Protein AF-A0A553NC27-F1 (afdb_monomer_lite)

InterPro domains:
  IPR001509 NAD-dependent epimerase/dehydratase [PF01370] (3-166)
  IPR006840 Glutathione-specific gamma-glutamylcyclotransferase [PF04752] (205-342)
  IPR036291 NAD(P)-binding domain superfamily [SSF51735] (9-222)

pLDDT: mean 86.62, std 12.12, range [38.62, 98.75]

Organism: Tigriopus californicus (NCBI:txid6832)

Secondary structure (DSSP, 8-state):
----HHHHHH-HHHHHHHHHHHHHHHHHHHHHTT-SEEEEE--GGGS-SS--SS--GGGTTSSPPPTTSHHHHHHHHHHHHHHHHHHHHH--EEEEEEE-EEE-TT----TTTS-HHHHHHHHHHHHHHTT--EEEES-S--EE-EEEHHHHHHHHHHHHHH---SS-EEE---GGG-EEHHHHHHHHHHHTT--S-EEEEGGGSS--SS-SSSPPP-------S-TT------PPP--HHHIIIIIHHHHHHHGGGTEEEEEEEE--SSTTSPPEEEEEEEE-TTSTT------HHHHHHHHHH-EETTEEHHHHHHHHHHHHHHH-TT-HHHHHHHHHHHHHHHHHHHHHHHHHHH--

Sequence (360 aa):
MVGGLFHNMRANLDFFRNNMMMNDNVLKMSHEFEVKKVVSCLSTCIFPDKTTYPIDETMVHLGPPHDSNFGYSYAKRMIDVMNRGYAQQHGCQFTSVVPCNVFGPHDNFNMENGHVIPGLIHKAYLAKRDEKSFEIWGTGKPLRQFIYSLDLARLFVWVLREYTEVEPIILSVDEADEVPIGDVAQAILKAFDFQGDVIYLTDKADDHRGTPQSPGRVVNLLEVDQPEKKVWGVAYEIDETLWEESVKKQLDHREKGGYTQKNELFYPRDKTEESKNVTLYIGDRTHRQYAGPDTLENMSQTIFTSIGPSGPNKEYLYNLAKVMRDIDPSDKHLFELEEAVLAIEKTQTSLDRRLISQEQ

Radius of gyration: 26.09 Å; chains: 1; bounding box: 72×59×68 Å

Structure (mmCIF, N/CA/C/O backbone):
data_AF-A0A553NC27-F1
#
_entry.id   AF-A0A553NC27-F1
#
loop_
_atom_site.group_PDB
_atom_site.id
_atom_site.type_symbol
_atom_site.label_atom_id
_atom_site.label_alt_id
_atom_site.label_comp_id
_atom_site.label_asym_id
_atom_site.label_entity_id
_atom_site.label_seq_id
_atom_site.pdbx_PDB_ins_code
_atom_site.Cartn_x
_atom_site.Cartn_y
_atom_site.Cartn_z
_atom_site.occupancy
_atom_site.B_iso_or_equiv
_atom_site.auth_seq_id
_atom_site.auth_comp_id
_atom_site.auth_asym_id
_atom_site.auth_atom_id
_atom_site.pdbx_PDB_model_num
ATOM 1 N N . MET A 1 1 ? -11.729 9.119 4.616 1.00 82.94 1 MET A N 1
ATOM 2 C CA . MET A 1 1 ? -11.510 8.693 3.220 1.00 82.94 1 MET A CA 1
ATOM 3 C C . MET A 1 1 ? -10.546 7.528 3.232 1.00 82.94 1 MET A C 1
ATOM 5 O O . MET A 1 1 ? -9.598 7.566 4.006 1.00 82.94 1 MET A O 1
ATOM 9 N N . VAL A 1 2 ? -10.806 6.522 2.403 1.00 81.81 2 VAL A N 1
ATOM 10 C CA . VAL A 1 2 ? -9.956 5.349 2.157 1.00 81.81 2 VAL A CA 1
ATOM 11 C C . VAL A 1 2 ? -9.837 5.209 0.643 1.00 81.81 2 VAL A C 1
ATOM 13 O O . VAL A 1 2 ? -10.795 5.508 -0.067 1.00 81.81 2 VAL A O 1
ATOM 16 N N . GLY A 1 3 ? -8.682 4.779 0.151 1.00 74.00 3 GLY A N 1
ATOM 17 C CA . GLY A 1 3 ? -8.475 4.525 -1.271 1.00 74.00 3 GLY A CA 1
ATOM 18 C C . GLY A 1 3 ? -7.193 3.745 -1.522 1.00 74.00 3 GLY A C 1
ATOM 19 O O . GLY A 1 3 ? -6.381 3.576 -0.612 1.00 74.00 3 GLY A O 1
ATOM 20 N N . GLY A 1 4 ? -7.011 3.299 -2.765 1.00 69.44 4 GLY A N 1
ATOM 21 C CA . GLY A 1 4 ? -5.792 2.625 -3.201 1.00 69.44 4 GLY A CA 1
ATOM 22 C C . GLY A 1 4 ? -4.537 3.508 -3.132 1.00 69.44 4 GLY A C 1
ATOM 23 O O . GLY A 1 4 ? -4.602 4.731 -2.959 1.00 69.44 4 GLY A O 1
ATOM 24 N N . LEU A 1 5 ? -3.375 2.875 -3.299 1.00 67.50 5 LEU A N 1
ATOM 25 C CA . LEU A 1 5 ? -2.047 3.495 -3.196 1.00 67.50 5 LEU A CA 1
ATOM 26 C C . LEU A 1 5 ? -1.921 4.785 -4.027 1.00 67.50 5 LEU A C 1
ATOM 28 O O . LEU A 1 5 ? -1.582 5.838 -3.491 1.00 67.50 5 LEU A O 1
ATOM 32 N N . PHE A 1 6 ? -2.268 4.731 -5.316 1.00 65.38 6 PHE A N 1
ATOM 33 C CA . PHE A 1 6 ? -2.122 5.870 -6.229 1.00 65.38 6 PHE A CA 1
ATOM 34 C C . PHE A 1 6 ? -3.015 7.061 -5.872 1.00 65.38 6 PHE A C 1
ATOM 36 O O . PHE A 1 6 ? -2.626 8.210 -6.086 1.00 65.38 6 PHE A O 1
ATOM 43 N N . HIS A 1 7 ? -4.202 6.807 -5.315 1.00 70.62 7 HIS A N 1
ATOM 44 C CA . HIS A 1 7 ? -5.101 7.875 -4.893 1.00 70.62 7 HIS A CA 1
ATOM 45 C C . HIS A 1 7 ? -4.540 8.612 -3.669 1.00 70.62 7 HIS A C 1
ATOM 47 O O . HIS A 1 7 ? -4.559 9.841 -3.633 1.00 70.62 7 HIS A O 1
ATOM 53 N N . ASN A 1 8 ? -3.956 7.877 -2.715 1.00 74.75 8 ASN A N 1
ATOM 54 C CA . ASN A 1 8 ? -3.287 8.473 -1.554 1.00 74.75 8 ASN A CA 1
ATOM 55 C C . ASN A 1 8 ? -2.092 9.338 -1.967 1.00 74.75 8 ASN A C 1
ATOM 57 O O . ASN A 1 8 ? -2.006 10.488 -1.542 1.00 74.75 8 ASN A O 1
ATOM 61 N N . MET A 1 9 ? -1.225 8.827 -2.850 1.00 69.38 9 MET A N 1
ATOM 62 C CA . MET A 1 9 ? -0.024 9.545 -3.297 1.00 69.38 9 MET A CA 1
ATOM 63 C C . MET A 1 9 ? -0.343 10.920 -3.891 1.00 69.38 9 MET A C 1
ATOM 65 O O . MET A 1 9 ? 0.366 11.887 -3.622 1.00 69.38 9 MET A O 1
ATOM 69 N N . ARG A 1 10 ? -1.430 11.025 -4.666 1.00 73.19 10 ARG A N 1
ATOM 70 C CA . ARG A 1 10 ? -1.842 12.273 -5.331 1.00 73.19 10 ARG A CA 1
ATOM 71 C C . ARG A 1 10 ? -2.517 13.281 -4.399 1.00 73.19 10 ARG A C 1
ATOM 73 O O . ARG A 1 10 ? -2.563 14.456 -4.742 1.00 73.19 10 ARG A O 1
ATOM 80 N N . ALA A 1 11 ? -3.057 12.839 -3.263 1.00 85.94 11 ALA A N 1
ATOM 81 C CA . ALA A 1 11 ? -3.968 13.637 -2.440 1.00 85.94 11 ALA A CA 1
ATOM 82 C C . ALA A 1 11 ? -3.659 13.564 -0.932 1.00 85.94 11 ALA A C 1
ATOM 84 O O . ALA A 1 11 ? -4.565 13.662 -0.105 1.00 85.94 11 ALA A O 1
ATOM 85 N N . ASN A 1 12 ? -2.386 13.397 -0.547 1.00 89.00 12 ASN A N 1
ATOM 86 C CA . ASN A 1 12 ? -1.973 13.220 0.855 1.00 89.00 12 ASN A CA 1
ATOM 87 C C . ASN A 1 12 ? -2.552 14.285 1.809 1.00 89.00 12 ASN A C 1
ATOM 89 O O . ASN A 1 12 ? -3.038 13.942 2.888 1.00 89.00 12 ASN A O 1
ATOM 93 N N . LEU A 1 13 ? -2.558 15.562 1.407 1.00 94.00 13 LEU A N 1
ATOM 94 C CA . LEU A 1 13 ? -3.123 16.643 2.222 1.00 94.00 13 LEU A CA 1
ATOM 95 C C . LEU A 1 13 ? -4.633 16.476 2.442 1.00 94.00 13 LEU A C 1
ATOM 97 O O . LEU A 1 13 ? -5.104 16.619 3.571 1.00 94.00 13 LEU A O 1
ATOM 101 N N . ASP A 1 14 ? -5.388 16.146 1.395 1.00 94.56 14 ASP A N 1
ATOM 102 C CA . ASP A 1 14 ? -6.838 15.954 1.492 1.00 94.56 14 ASP A CA 1
ATOM 103 C C . ASP A 1 14 ? -7.167 14.735 2.351 1.00 94.56 14 ASP A C 1
ATOM 105 O O . ASP A 1 14 ? -8.050 14.787 3.210 1.00 94.56 14 ASP A O 1
ATOM 109 N N . PHE A 1 15 ? -6.415 13.645 2.172 1.00 94.12 15 PHE A N 1
ATOM 110 C CA . PHE A 1 15 ? -6.507 12.465 3.023 1.00 94.12 15 PHE A CA 1
ATOM 111 C C . PHE A 1 15 ? -6.267 12.803 4.487 1.00 94.12 15 PHE A C 1
ATOM 113 O O . PHE A 1 15 ? -7.055 12.365 5.326 1.00 94.12 15 PHE A O 1
ATOM 120 N N . PHE A 1 16 ? -5.245 13.601 4.792 1.00 97.56 16 PHE A N 1
ATOM 121 C CA . PHE A 1 16 ? -4.980 14.033 6.155 1.00 97.56 16 PHE A CA 1
ATOM 122 C C . PHE A 1 16 ? -6.126 14.886 6.706 1.00 97.56 16 PHE A C 1
ATOM 124 O O . PHE A 1 16 ? -6.761 14.510 7.692 1.00 97.56 16 PHE A O 1
ATOM 131 N N . ARG A 1 17 ? -6.439 16.011 6.049 1.00 98.19 17 ARG A N 1
ATOM 132 C CA . ARG A 1 17 ? -7.402 17.001 6.557 1.00 98.19 17 ARG A CA 1
ATOM 133 C C . ARG A 1 17 ? -8.798 16.419 6.712 1.00 98.19 17 ARG A C 1
ATOM 135 O O . ARG A 1 17 ? -9.400 16.571 7.772 1.00 98.19 17 ARG A O 1
ATOM 142 N N . ASN A 1 18 ? -9.297 15.717 5.696 1.00 98.00 18 ASN A N 1
ATOM 143 C CA . ASN A 1 18 ? -10.656 15.187 5.734 1.00 98.00 18 ASN A CA 1
ATOM 144 C C . ASN A 1 18 ? -10.785 14.077 6.780 1.00 98.00 18 ASN A C 1
ATOM 146 O O . ASN A 1 18 ? -11.776 14.044 7.507 1.00 98.00 18 ASN A O 1
ATOM 150 N N . ASN A 1 19 ? -9.798 13.175 6.893 1.00 98.25 19 ASN A N 1
ATOM 151 C CA . ASN A 1 19 ? -9.842 12.148 7.936 1.00 98.25 19 ASN A CA 1
ATOM 152 C C . ASN A 1 19 ? -9.709 12.757 9.333 1.00 98.25 19 ASN A C 1
ATOM 154 O O . ASN A 1 19 ? -10.481 12.368 10.199 1.00 98.25 19 ASN A O 1
ATOM 158 N N . MET A 1 20 ? -8.825 13.735 9.552 1.00 98.38 20 MET A N 1
ATOM 159 C CA . MET A 1 20 ? -8.725 14.415 10.847 1.00 98.38 20 MET A CA 1
ATOM 160 C C . MET A 1 20 ? -10.042 15.080 11.248 1.00 98.38 20 MET A C 1
ATOM 162 O O . MET A 1 20 ? -10.511 14.846 12.354 1.00 98.38 20 MET A O 1
ATOM 166 N N . MET A 1 21 ? -10.682 15.827 10.342 1.00 98.50 21 MET A N 1
ATOM 167 C CA . MET A 1 21 ? -11.980 16.453 10.622 1.00 98.50 21 MET A CA 1
ATOM 168 C C . MET A 1 21 ? -13.068 15.420 10.931 1.00 98.50 21 MET A C 1
ATOM 170 O O . MET A 1 21 ? -13.848 15.609 11.858 1.00 98.50 21 MET A O 1
ATOM 174 N N . MET A 1 22 ? -13.139 14.322 10.170 1.00 98.62 22 MET A N 1
ATOM 175 C CA . MET A 1 22 ? -14.110 13.257 10.442 1.00 98.62 22 MET A CA 1
ATOM 176 C C . MET A 1 22 ? -13.860 12.593 11.796 1.00 98.62 22 MET A C 1
ATOM 178 O O . MET A 1 22 ? -14.796 12.429 12.573 1.00 98.62 22 MET A O 1
ATOM 182 N N . ASN A 1 23 ? -12.610 12.226 12.075 1.00 98.44 23 ASN A N 1
ATOM 183 C CA . ASN A 1 23 ? -12.237 11.531 13.301 1.00 98.44 23 ASN A CA 1
ATOM 184 C C . ASN A 1 23 ? -12.484 12.417 14.530 1.00 98.44 23 ASN A C 1
ATOM 186 O O . ASN A 1 23 ? -13.113 11.963 15.481 1.00 98.44 23 ASN A O 1
ATOM 190 N N . ASP A 1 24 ? -12.048 13.679 14.485 1.00 98.62 24 ASP A N 1
ATOM 191 C CA . ASP A 1 24 ? -12.235 14.643 15.572 1.00 98.62 24 ASP A CA 1
ATOM 192 C C . ASP A 1 24 ? -13.723 14.873 15.860 1.00 98.62 24 ASP A C 1
ATOM 194 O O . ASP A 1 24 ? -14.172 14.683 16.988 1.00 98.62 24 ASP A O 1
ATOM 198 N N . ASN A 1 25 ? -14.521 15.157 14.823 1.00 98.62 25 ASN A N 1
ATOM 199 C CA . ASN A 1 25 ? -15.959 15.366 14.983 1.00 98.62 25 ASN A CA 1
ATOM 200 C C . ASN A 1 25 ? -16.653 14.140 15.592 1.00 98.62 25 ASN A C 1
ATOM 202 O O . ASN A 1 25 ? -17.442 14.285 16.521 1.00 98.62 25 ASN A O 1
ATOM 206 N N . VAL A 1 26 ? -16.369 12.929 15.101 1.00 98.69 26 VAL A N 1
ATOM 207 C CA . VAL A 1 26 ? -17.019 11.710 15.606 1.00 98.69 26 VAL A CA 1
ATOM 208 C C . VAL A 1 26 ? -16.638 11.438 17.061 1.00 98.69 26 VAL A C 1
ATOM 210 O O . VAL A 1 26 ? -17.526 11.158 17.867 1.00 98.69 26 VAL A O 1
ATOM 213 N N . LEU A 1 27 ? -15.355 11.534 17.422 1.00 98.62 27 LEU A N 1
ATOM 214 C CA . LEU A 1 27 ? -14.907 11.261 18.791 1.00 98.62 27 LEU A CA 1
ATOM 215 C C . LEU A 1 27 ? -15.375 12.340 19.772 1.00 98.62 27 LEU A C 1
ATOM 217 O O . LEU A 1 27 ? -15.898 12.004 20.835 1.00 98.62 27 LEU A O 1
ATOM 221 N N . LYS A 1 28 ? -15.282 13.619 19.392 1.00 98.69 28 LYS A N 1
ATOM 222 C CA . LYS A 1 28 ? -15.778 14.744 20.195 1.00 98.69 28 LYS A CA 1
ATOM 223 C C . LYS A 1 28 ? -17.272 14.630 20.454 1.00 98.69 28 LYS A C 1
ATOM 225 O O . LYS A 1 28 ? -17.701 14.726 21.599 1.00 98.69 28 LYS A O 1
ATOM 230 N N . MET A 1 29 ? -18.064 14.359 19.417 1.00 98.75 29 MET A N 1
ATOM 231 C CA . MET A 1 29 ? -19.506 14.171 19.580 1.00 98.75 29 MET A CA 1
ATOM 232 C C . MET A 1 29 ? -19.829 12.921 20.390 1.00 98.75 29 MET A C 1
ATOM 234 O O . MET A 1 29 ? -20.702 12.965 21.247 1.00 98.75 29 MET A O 1
ATOM 238 N N . SER A 1 30 ? -19.094 11.826 20.206 1.00 98.69 30 SER A N 1
ATOM 239 C CA . SER A 1 30 ? -19.291 10.630 21.031 1.00 98.69 30 SER A CA 1
ATOM 240 C C . SER A 1 30 ? -19.071 10.921 22.517 1.00 98.69 30 SER A C 1
ATOM 242 O O . SER A 1 30 ? -19.827 10.432 23.353 1.00 98.69 30 SER A O 1
ATOM 244 N N . HIS A 1 31 ? -18.077 11.747 22.848 1.00 98.56 31 HIS A N 1
ATOM 245 C CA . HIS A 1 31 ? -17.844 12.193 24.217 1.00 98.56 31 HIS A CA 1
ATOM 246 C C . HIS A 1 31 ? -18.966 13.115 24.727 1.00 98.56 31 HIS A C 1
ATOM 248 O O . HIS A 1 31 ? -19.537 12.840 25.780 1.00 98.56 31 HIS A O 1
ATOM 254 N N . GLU A 1 32 ? -19.328 14.160 23.973 1.00 98.50 32 GLU A N 1
ATOM 255 C CA . GLU A 1 32 ? -20.371 15.127 24.367 1.00 98.50 32 GLU A CA 1
ATOM 256 C C . GLU A 1 32 ? -21.754 14.483 24.560 1.00 98.50 32 GLU A C 1
ATOM 258 O O . GLU A 1 32 ? -22.519 14.915 25.418 1.00 98.50 32 GLU A O 1
ATOM 263 N N . PHE A 1 33 ? -22.066 13.435 23.794 1.00 98.56 33 PHE A N 1
ATOM 264 C CA . PHE A 1 33 ? -23.313 12.670 23.905 1.00 98.56 33 PHE A CA 1
ATOM 265 C C . PHE A 1 33 ? -23.198 11.429 24.811 1.00 98.56 33 PHE A C 1
ATOM 267 O O . PHE A 1 33 ? -24.083 10.574 24.796 1.00 98.56 33 PHE A O 1
ATOM 274 N N . GLU A 1 34 ? -22.123 11.314 25.598 1.00 98.19 34 GLU A N 1
ATOM 275 C CA . GLU A 1 34 ? -21.913 10.252 26.593 1.00 98.19 34 GLU A CA 1
ATOM 276 C C . GLU A 1 34 ? -22.011 8.818 26.032 1.00 98.19 34 GLU A C 1
ATOM 278 O O . GLU A 1 34 ? -22.483 7.884 26.704 1.00 98.19 34 GLU A O 1
ATOM 283 N N . VAL A 1 35 ? -21.549 8.623 24.792 1.00 98.44 35 VAL A N 1
ATOM 284 C CA . VAL A 1 35 ? -21.466 7.304 24.158 1.00 98.44 35 VAL A CA 1
ATOM 285 C C . VAL A 1 35 ? -20.589 6.394 25.012 1.00 98.44 35 VAL A C 1
ATOM 287 O O . VAL A 1 35 ? -19.453 6.725 25.347 1.00 98.44 35 VAL A O 1
ATOM 290 N N . LYS A 1 36 ? -21.115 5.213 25.357 1.00 97.69 36 LYS A N 1
ATOM 291 C CA . LYS A 1 36 ? -20.453 4.300 26.302 1.00 97.69 36 LYS A CA 1
ATOM 292 C C . LYS A 1 36 ? -19.143 3.734 25.778 1.00 97.69 36 LYS A C 1
ATOM 294 O O . LYS A 1 36 ? -18.218 3.551 26.559 1.00 97.69 36 LYS A O 1
ATOM 299 N N . LYS A 1 37 ? -19.075 3.456 24.477 1.00 98.56 37 LYS A N 1
ATOM 300 C CA . LYS A 1 37 ? -17.902 2.870 23.840 1.00 98.56 37 LYS A CA 1
ATOM 301 C C . LYS A 1 37 ? -17.837 3.247 22.372 1.00 98.56 37 LYS A C 1
ATOM 303 O O . LYS A 1 37 ? -18.856 3.218 21.683 1.00 98.56 37 LYS A O 1
ATOM 308 N N . VAL A 1 38 ? -16.634 3.549 21.897 1.00 98.75 38 VAL A N 1
ATOM 309 C CA . VAL A 1 38 ? -16.356 3.792 20.478 1.00 98.75 38 VAL A CA 1
ATOM 310 C C . VAL A 1 38 ? -15.275 2.827 20.026 1.00 98.75 38 VAL A C 1
ATOM 312 O O . VAL A 1 38 ? -14.245 2.698 20.681 1.00 98.75 38 VAL A O 1
ATOM 315 N N . VAL A 1 39 ? -15.510 2.163 18.896 1.00 98.75 39 VAL A N 1
ATOM 316 C CA . VAL A 1 39 ? -14.521 1.311 18.230 1.00 98.75 39 VAL A CA 1
ATOM 317 C C . VAL A 1 39 ? -14.249 1.903 16.856 1.00 98.75 39 VAL A C 1
ATOM 319 O O . VAL A 1 39 ? -15.074 1.807 15.948 1.00 98.75 39 VAL A O 1
ATOM 322 N N . SER A 1 40 ? -13.096 2.547 16.714 1.00 98.62 40 SER A N 1
ATOM 323 C CA . SER A 1 40 ? -12.657 3.123 15.444 1.00 98.62 40 SER A CA 1
ATOM 324 C C . SER A 1 40 ? -11.905 2.101 14.588 1.00 98.62 40 SER A C 1
ATOM 326 O O . SER A 1 40 ? -11.369 1.117 15.088 1.00 98.62 40 SER A O 1
ATOM 328 N N . CYS A 1 41 ? -11.828 2.345 13.280 1.00 97.94 41 CYS A N 1
ATOM 329 C CA . CYS A 1 41 ? -11.095 1.489 12.347 1.00 97.94 41 CYS A CA 1
ATOM 330 C C . CYS A 1 41 ? -9.796 2.169 11.895 1.00 97.94 41 CYS A C 1
ATOM 332 O O . CYS A 1 41 ? -9.836 3.210 11.226 1.00 97.94 41 CYS A O 1
ATOM 334 N N . LEU A 1 42 ? -8.659 1.591 12.267 1.00 97.38 42 LEU A N 1
ATOM 335 C CA . LEU A 1 42 ? -7.320 1.947 11.805 1.00 97.38 42 LEU A CA 1
ATOM 336 C C . LEU A 1 42 ? -6.984 1.185 10.505 1.00 97.38 42 LEU A C 1
ATOM 338 O O . LEU A 1 42 ? -7.873 0.786 9.757 1.00 97.38 42 LEU A O 1
ATOM 342 N N . SER A 1 43 ? -5.699 1.058 10.176 1.00 93.12 43 SER A N 1
ATOM 343 C CA . SER A 1 43 ? -5.191 0.357 8.994 1.00 93.12 43 SER A CA 1
ATOM 344 C C . SER A 1 43 ? -3.731 -0.022 9.219 1.00 93.12 43 SER A C 1
ATOM 346 O O . SER A 1 43 ? -3.022 0.724 9.885 1.00 93.12 43 SER A O 1
ATOM 348 N N . THR A 1 44 ? -3.249 -1.112 8.625 1.00 91.00 44 THR A N 1
ATOM 349 C CA . THR A 1 44 ? -1.826 -1.500 8.688 1.00 91.00 44 THR A CA 1
ATOM 350 C C . THR A 1 44 ? -0.864 -0.437 8.143 1.00 91.00 44 THR A C 1
ATOM 352 O O . THR A 1 44 ? 0.293 -0.400 8.546 1.00 91.00 44 THR A O 1
ATOM 355 N N . CYS A 1 45 ? -1.326 0.501 7.306 1.00 88.38 45 CYS A N 1
ATOM 356 C CA . CYS A 1 45 ? -0.509 1.627 6.833 1.00 88.38 45 CYS A CA 1
ATOM 357 C C . CYS A 1 45 ? -0.055 2.582 7.949 1.00 88.38 45 CYS A C 1
ATOM 359 O O . CYS A 1 45 ? 0.806 3.427 7.715 1.00 88.38 45 CYS A O 1
ATOM 361 N N . ILE A 1 46 ? -0.636 2.480 9.150 1.00 94.56 46 ILE A N 1
ATOM 362 C CA . ILE A 1 46 ? -0.186 3.268 10.296 1.00 94.56 46 ILE A CA 1
ATOM 363 C C . ILE A 1 46 ? 1.156 2.793 10.834 1.00 94.56 46 ILE A C 1
ATOM 365 O O . ILE A 1 46 ? 1.763 3.541 11.582 1.00 94.56 46 ILE A O 1
ATOM 369 N N . PHE A 1 47 ? 1.622 1.583 10.542 1.00 92.31 47 PHE A N 1
ATOM 370 C CA . PHE A 1 47 ? 2.877 1.116 11.122 1.00 92.31 47 PHE A CA 1
ATOM 371 C C . PHE A 1 47 ? 4.092 1.801 10.480 1.00 92.31 47 PHE A C 1
ATOM 373 O O . PHE A 1 47 ? 3.971 2.359 9.384 1.00 92.31 47 PHE A O 1
ATOM 380 N N . PRO A 1 48 ? 5.241 1.863 11.176 1.00 90.38 48 PRO A N 1
ATOM 381 C CA . PRO A 1 48 ? 6.436 2.479 10.619 1.00 90.38 48 PRO A CA 1
ATOM 382 C C . PRO A 1 48 ? 6.920 1.757 9.358 1.00 90.38 48 PRO A C 1
ATOM 384 O O . PRO A 1 48 ? 6.857 0.534 9.285 1.00 90.38 48 PRO A O 1
ATOM 387 N N . ASP A 1 49 ? 7.443 2.515 8.393 1.00 81.31 49 ASP A N 1
ATOM 388 C CA . ASP A 1 49 ? 8.016 1.955 7.161 1.00 81.31 49 ASP A CA 1
ATOM 389 C C . ASP A 1 49 ? 9.243 1.078 7.455 1.00 81.31 49 ASP A C 1
ATOM 391 O O . ASP A 1 49 ? 9.344 -0.081 7.055 1.00 81.31 49 ASP A O 1
ATOM 395 N N . LYS A 1 50 ? 10.168 1.625 8.249 1.00 80.19 50 LYS A N 1
ATOM 396 C CA . LYS A 1 50 ? 11.367 0.923 8.711 1.00 80.19 50 LYS A CA 1
ATOM 397 C C . LYS A 1 50 ? 11.101 0.350 10.093 1.00 80.19 50 LYS A C 1
ATOM 399 O O . LYS A 1 50 ? 11.231 1.060 11.088 1.00 80.19 50 LYS A O 1
ATOM 404 N N . THR A 1 51 ? 10.721 -0.922 10.140 1.00 82.31 51 THR A N 1
ATOM 405 C CA . THR A 1 51 ? 10.359 -1.615 11.380 1.00 82.31 51 THR A CA 1
ATOM 406 C C . THR A 1 51 ? 10.838 -3.068 11.398 1.00 82.31 51 THR A C 1
ATOM 408 O O . THR A 1 51 ? 11.251 -3.610 10.371 1.00 82.31 51 TH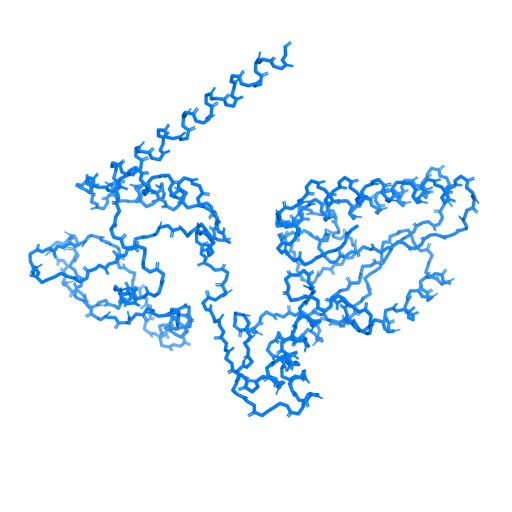R A O 1
ATOM 411 N N . THR A 1 52 ? 10.813 -3.693 12.574 1.00 82.69 52 THR A N 1
ATOM 412 C CA . THR A 1 52 ? 11.039 -5.135 12.739 1.00 82.69 52 THR A CA 1
ATOM 413 C C . THR A 1 52 ? 9.744 -5.907 12.517 1.00 82.69 52 THR A C 1
ATOM 415 O O . THR A 1 52 ? 8.660 -5.377 12.753 1.00 82.69 52 THR A O 1
ATOM 418 N N . TYR A 1 53 ? 9.867 -7.159 12.079 1.00 78.50 53 TYR A N 1
ATOM 419 C CA . TYR A 1 53 ? 8.741 -8.074 11.922 1.00 78.50 53 TYR A CA 1
ATOM 420 C C . TYR A 1 53 ? 8.838 -9.214 12.950 1.00 78.50 53 TYR A C 1
ATOM 422 O O . TYR A 1 53 ? 9.957 -9.655 13.239 1.00 78.50 53 TYR A O 1
ATOM 430 N N . PRO A 1 54 ? 7.702 -9.699 13.474 1.00 83.62 54 PRO A N 1
ATOM 431 C CA . PRO A 1 54 ? 6.357 -9.196 13.199 1.00 83.62 54 PRO A CA 1
ATOM 432 C C . PRO A 1 54 ? 6.042 -7.865 13.870 1.00 83.62 54 PRO A C 1
ATOM 434 O O . PRO A 1 54 ? 6.740 -7.427 14.781 1.00 83.62 54 PRO A O 1
ATOM 437 N N . ILE A 1 55 ? 5.007 -7.206 13.354 1.00 86.31 55 ILE A N 1
ATOM 438 C CA . ILE A 1 55 ? 4.534 -5.929 13.874 1.00 86.31 55 ILE A CA 1
ATOM 439 C C . ILE A 1 55 ? 3.411 -6.199 14.871 1.00 86.31 55 ILE A C 1
ATOM 441 O O . ILE A 1 55 ? 2.444 -6.876 14.527 1.00 86.31 55 ILE A O 1
ATOM 445 N N . ASP A 1 56 ? 3.513 -5.608 16.058 1.00 93.56 56 ASP A N 1
ATOM 446 C CA . ASP A 1 56 ? 2.463 -5.628 17.075 1.00 93.56 56 ASP A CA 1
ATOM 447 C C . ASP A 1 56 ? 1.881 -4.226 17.350 1.00 93.56 56 ASP A C 1
ATOM 449 O O . ASP A 1 56 ? 2.339 -3.193 16.843 1.00 93.56 56 ASP A O 1
ATOM 453 N N . GLU A 1 57 ? 0.834 -4.182 18.168 1.00 95.69 57 GLU A N 1
ATOM 454 C CA . GLU A 1 57 ? 0.085 -2.981 18.535 1.00 95.69 57 GLU A CA 1
ATOM 455 C C . GLU A 1 57 ? 0.919 -1.929 19.274 1.00 95.69 57 GLU A C 1
ATOM 457 O O . GLU A 1 57 ? 0.608 -0.734 19.223 1.00 95.69 57 GLU A O 1
ATOM 462 N N . THR A 1 58 ? 2.010 -2.331 19.929 1.00 96.44 58 THR A N 1
ATOM 463 C CA . THR A 1 58 ? 2.905 -1.414 20.647 1.00 96.44 58 THR A CA 1
ATOM 464 C C . THR A 1 58 ? 3.759 -0.583 19.688 1.00 96.44 58 THR A C 1
ATOM 466 O O . THR A 1 58 ? 4.246 0.494 20.045 1.00 96.44 58 THR A O 1
ATOM 469 N N . MET A 1 59 ? 3.888 -1.031 18.436 1.00 96.31 59 MET A N 1
ATOM 470 C CA . MET A 1 59 ? 4.812 -0.468 17.456 1.00 96.31 59 MET A CA 1
ATOM 471 C C . MET A 1 59 ? 4.230 0.680 16.619 1.00 96.31 59 MET A C 1
ATOM 473 O O . MET A 1 59 ? 4.964 1.313 15.856 1.00 96.31 59 MET A O 1
ATOM 477 N N . VAL A 1 60 ? 2.938 1.008 16.775 1.00 95.44 60 VAL A N 1
ATOM 478 C CA . VAL A 1 60 ? 2.207 2.012 15.965 1.00 95.44 60 VAL A CA 1
ATOM 479 C C . VAL A 1 60 ? 2.952 3.348 15.831 1.00 95.44 60 VAL A C 1
ATOM 481 O O . VAL A 1 60 ? 2.946 3.950 14.757 1.00 95.44 60 VAL A O 1
ATOM 484 N N . HIS A 1 61 ? 3.615 3.814 16.895 1.00 97.25 61 HIS A N 1
ATOM 485 C CA . HIS A 1 61 ? 4.273 5.131 16.935 1.00 97.25 61 HIS A CA 1
ATOM 486 C C . HIS A 1 61 ? 5.809 5.076 16.937 1.00 97.25 61 HIS A C 1
ATOM 488 O O . HIS A 1 61 ? 6.445 6.108 17.133 1.00 97.25 61 HIS A O 1
ATOM 494 N N . LEU A 1 62 ? 6.427 3.915 16.684 1.00 95.94 62 LEU A N 1
ATOM 495 C CA . LEU A 1 62 ? 7.887 3.721 16.783 1.00 95.94 62 LEU A CA 1
ATOM 496 C C . LEU A 1 62 ? 8.687 4.170 15.542 1.00 95.94 62 LEU A C 1
ATOM 498 O O . LEU A 1 62 ? 9.804 3.718 15.309 1.00 95.94 62 LEU A O 1
ATOM 502 N N . GLY A 1 63 ? 8.137 5.077 14.737 1.00 94.44 63 GLY A N 1
ATOM 503 C CA . GLY A 1 63 ? 8.789 5.618 13.542 1.00 94.44 63 GLY A CA 1
ATOM 504 C C . GLY A 1 63 ? 7.785 6.185 12.537 1.00 94.44 63 GLY A C 1
ATOM 505 O O . GLY A 1 63 ? 6.578 6.001 12.718 1.00 94.44 63 GLY A O 1
ATOM 506 N N . PRO A 1 64 ? 8.229 6.904 11.493 1.00 93.38 64 PRO A N 1
ATOM 507 C CA . PRO A 1 64 ? 7.332 7.450 10.475 1.00 93.38 64 PRO A CA 1
ATOM 508 C C . PRO A 1 64 ? 6.691 6.335 9.625 1.00 93.38 64 PRO A C 1
ATOM 510 O O . PRO A 1 64 ? 7.341 5.315 9.384 1.00 93.38 64 PRO A O 1
ATOM 513 N N . PRO A 1 65 ? 5.428 6.499 9.181 1.00 91.19 65 PRO A N 1
ATOM 514 C CA . PRO A 1 65 ? 4.821 5.605 8.199 1.00 91.19 65 PRO A CA 1
ATOM 515 C C . PRO A 1 65 ? 5.453 5.822 6.814 1.00 91.19 65 PRO A C 1
ATOM 517 O O . PRO A 1 65 ? 6.224 6.759 6.620 1.00 91.19 65 PRO A O 1
ATOM 520 N N . HIS A 1 66 ? 5.102 4.981 5.842 1.00 83.56 66 HIS A N 1
ATOM 521 C CA . HIS A 1 66 ? 5.609 5.105 4.474 1.00 83.56 66 HIS A CA 1
ATOM 522 C C . HIS A 1 66 ? 5.146 6.411 3.788 1.00 83.56 66 HIS A C 1
ATOM 524 O O . HIS A 1 66 ? 3.990 6.828 3.909 1.00 83.56 66 HIS A O 1
ATOM 530 N N . ASP A 1 67 ? 6.037 7.037 3.010 1.00 80.06 67 ASP A N 1
ATOM 531 C CA . ASP A 1 67 ? 5.821 8.366 2.410 1.00 80.06 67 ASP A CA 1
ATOM 532 C C . ASP A 1 67 ? 4.725 8.392 1.331 1.00 80.06 67 ASP A C 1
ATOM 534 O O . ASP A 1 67 ? 4.153 9.439 1.031 1.00 80.06 67 ASP A O 1
ATOM 538 N N . SER A 1 68 ? 4.372 7.249 0.741 1.00 74.88 68 SER A N 1
ATOM 539 C CA . SER A 1 68 ? 3.338 7.204 -0.306 1.00 74.88 68 SER A CA 1
ATOM 540 C C . SER A 1 68 ? 1.937 7.582 0.194 1.00 74.88 68 SER A C 1
ATOM 542 O O . SER A 1 68 ? 1.109 8.041 -0.594 1.00 74.88 68 SER A O 1
ATOM 544 N N . ASN A 1 69 ? 1.649 7.405 1.485 1.00 83.56 69 ASN A N 1
ATOM 545 C CA . ASN A 1 69 ? 0.324 7.632 2.063 1.00 83.56 69 ASN A CA 1
ATOM 546 C C . ASN A 1 69 ? 0.370 8.259 3.466 1.00 83.56 69 ASN A C 1
ATOM 548 O O . ASN A 1 69 ? -0.583 8.107 4.239 1.00 83.56 69 ASN A O 1
ATOM 552 N N . PHE A 1 70 ? 1.444 8.990 3.789 1.00 90.69 70 PHE A N 1
ATOM 553 C CA . PHE A 1 70 ? 1.679 9.553 5.121 1.00 90.69 70 PHE A CA 1
ATOM 554 C C . PHE A 1 70 ? 0.484 10.356 5.656 1.00 90.69 70 PHE A C 1
ATOM 556 O O . PHE A 1 70 ? 0.175 10.270 6.842 1.00 90.69 70 PHE A O 1
ATOM 563 N N . GLY A 1 71 ? -0.229 11.102 4.803 1.00 93.69 71 GLY A N 1
ATOM 564 C CA . GLY A 1 71 ? -1.366 11.916 5.228 1.00 93.69 71 GLY A CA 1
ATOM 565 C C . GLY A 1 71 ? -2.522 11.075 5.774 1.00 93.69 71 GLY A C 1
ATOM 566 O O . GLY A 1 71 ? -3.074 11.374 6.833 1.00 93.69 71 GLY A O 1
ATOM 567 N N . TYR A 1 72 ? -2.850 9.973 5.100 1.00 95.56 72 TYR A N 1
ATOM 568 C CA . TYR A 1 72 ? -3.831 9.005 5.592 1.00 95.56 72 TYR A CA 1
ATOM 569 C C . TYR A 1 72 ? -3.328 8.294 6.855 1.00 95.56 72 TYR A C 1
ATOM 571 O O . TYR A 1 72 ? -4.055 8.210 7.849 1.00 95.56 72 TYR A O 1
ATOM 579 N N . SER A 1 73 ? -2.077 7.832 6.836 1.00 95.94 73 SER A N 1
ATOM 580 C CA . SER A 1 73 ? -1.469 7.061 7.922 1.00 95.94 73 SER A CA 1
ATOM 581 C C . SER A 1 73 ? -1.391 7.858 9.225 1.00 95.94 73 SER A C 1
ATOM 583 O O . SER A 1 73 ? -1.837 7.375 10.265 1.00 95.94 73 SER A O 1
ATOM 585 N N . TYR A 1 74 ? -0.928 9.112 9.183 1.00 98.44 74 TYR A N 1
ATOM 586 C CA . TYR A 1 74 ? -0.912 9.984 10.359 1.00 98.44 74 TYR A CA 1
ATOM 587 C C . TYR A 1 74 ? -2.320 10.320 10.850 1.00 98.44 74 TYR A C 1
ATOM 589 O O . TYR A 1 74 ? -2.567 10.239 12.051 1.00 98.44 74 TYR A O 1
ATOM 597 N N . ALA A 1 75 ? -3.269 10.626 9.958 1.00 98.25 75 ALA A N 1
ATOM 598 C CA . ALA A 1 75 ? -4.642 10.910 10.378 1.00 98.25 75 ALA A CA 1
ATOM 599 C C . ALA A 1 75 ? -5.301 9.713 11.085 1.00 98.25 75 ALA A C 1
ATOM 601 O O . ALA A 1 75 ? -6.085 9.895 12.016 1.00 98.25 75 ALA A O 1
ATOM 602 N N . LYS A 1 76 ? -4.962 8.483 10.676 1.00 98.25 76 LYS A N 1
ATOM 603 C CA . LYS A 1 76 ? -5.366 7.262 11.379 1.00 98.25 76 LYS A CA 1
ATOM 604 C C . LYS A 1 76 ? -4.634 7.102 12.712 1.00 98.25 76 LYS A C 1
ATOM 606 O O . LYS A 1 76 ? -5.310 6.893 13.711 1.00 98.25 76 LYS A O 1
ATOM 611 N N . ARG A 1 77 ? -3.310 7.291 12.781 1.00 98.44 77 ARG A N 1
ATOM 612 C CA . ARG A 1 77 ? -2.553 7.260 14.054 1.00 98.44 77 ARG A CA 1
ATOM 613 C C . ARG A 1 77 ? -3.118 8.205 15.112 1.00 98.44 77 ARG A C 1
ATOM 615 O O . ARG A 1 77 ? -3.123 7.865 16.290 1.00 98.44 77 ARG A O 1
ATOM 622 N N . MET A 1 78 ? -3.601 9.378 14.705 1.00 98.56 78 MET A N 1
ATOM 623 C CA . MET A 1 78 ? -4.168 10.347 15.646 1.00 98.56 78 MET A CA 1
ATOM 624 C C . MET A 1 78 ? -5.460 9.862 16.312 1.00 98.56 78 MET A C 1
ATOM 626 O O . MET A 1 78 ? -5.795 10.366 17.377 1.00 98.56 78 MET A O 1
ATOM 630 N N . ILE A 1 79 ? -6.150 8.853 15.764 1.00 98.62 79 ILE A N 1
ATOM 631 C CA . ILE A 1 79 ? -7.267 8.193 16.456 1.00 98.62 79 ILE A CA 1
ATOM 632 C C . ILE A 1 79 ? -6.783 7.543 17.755 1.00 98.62 79 ILE A C 1
ATOM 634 O O . ILE A 1 79 ? -7.396 7.766 18.791 1.00 98.62 79 ILE A O 1
ATOM 638 N N . ASP A 1 80 ? -5.676 6.795 17.726 1.00 98.56 80 ASP A N 1
ATOM 639 C CA . ASP A 1 80 ? -5.119 6.154 18.927 1.00 98.56 80 ASP A CA 1
ATOM 640 C C . ASP A 1 80 ? -4.685 7.202 19.968 1.00 98.56 80 ASP A C 1
ATOM 642 O O . ASP A 1 80 ? -4.998 7.082 21.150 1.00 98.56 80 ASP A O 1
ATOM 646 N N . VAL A 1 81 ? -4.069 8.304 19.525 1.00 98.62 81 VAL A N 1
ATOM 647 C CA . VAL A 1 81 ? -3.722 9.428 20.416 1.00 98.62 81 VAL A CA 1
ATOM 648 C C . VAL A 1 81 ? -4.972 10.033 21.065 1.00 98.62 81 VAL A C 1
ATOM 650 O O . VAL A 1 81 ? -4.989 10.252 22.277 1.00 98.62 81 VAL A O 1
ATOM 653 N N . MET A 1 82 ? -6.030 10.277 20.285 1.00 98.69 82 MET A N 1
ATOM 654 C CA . MET A 1 82 ? -7.297 10.795 20.806 1.00 98.69 82 MET A CA 1
ATOM 655 C C . MET A 1 82 ? -7.963 9.806 21.767 1.00 98.69 82 MET A C 1
ATOM 657 O O . MET A 1 82 ? -8.407 10.222 22.833 1.00 98.69 82 MET A O 1
ATOM 661 N N . ASN A 1 83 ? -7.992 8.511 21.443 1.00 98.69 83 ASN A N 1
ATOM 662 C CA . ASN A 1 83 ? -8.534 7.461 22.307 1.00 98.69 83 ASN A CA 1
ATOM 663 C C . ASN A 1 83 ? -7.849 7.463 23.681 1.00 98.69 83 ASN A C 1
ATOM 665 O O . ASN A 1 83 ? -8.528 7.544 24.706 1.00 98.69 83 ASN A O 1
ATOM 669 N N . ARG A 1 84 ? -6.508 7.477 23.703 1.00 98.62 84 ARG A N 1
ATOM 670 C CA . ARG A 1 84 ? -5.712 7.574 24.938 1.00 98.62 84 ARG A CA 1
ATOM 671 C C . ARG A 1 84 ? -6.006 8.856 25.712 1.00 98.62 84 ARG A C 1
ATOM 673 O O . ARG A 1 84 ? -6.187 8.800 26.925 1.00 98.62 84 ARG A O 1
ATOM 680 N N . GLY A 1 85 ? -6.106 9.994 25.025 1.00 98.62 85 GLY A N 1
ATOM 681 C CA . GLY A 1 85 ? -6.443 11.280 25.641 1.00 98.62 85 GLY A CA 1
ATOM 682 C C . GLY A 1 85 ? -7.829 11.288 26.295 1.00 98.62 85 GLY A C 1
ATOM 683 O O . GLY A 1 85 ? -7.962 11.678 27.454 1.00 98.62 85 GLY A O 1
ATOM 684 N N . TYR A 1 86 ? -8.858 10.799 25.595 1.00 98.75 86 TYR A N 1
ATOM 685 C CA . TYR A 1 86 ? -10.217 10.687 26.135 1.00 98.75 86 TYR A CA 1
ATOM 686 C C . TYR A 1 86 ? -10.298 9.702 27.307 1.00 98.75 86 TYR A C 1
ATOM 688 O O . TYR A 1 86 ? -10.967 9.988 28.301 1.00 98.75 86 TYR A O 1
ATOM 696 N N . ALA A 1 87 ? -9.594 8.572 27.235 1.00 98.31 87 ALA A N 1
ATOM 697 C CA . ALA A 1 87 ? -9.513 7.632 28.346 1.00 98.31 87 ALA A CA 1
ATOM 698 C C . ALA A 1 87 ? -8.830 8.260 29.571 1.00 98.31 87 ALA A C 1
ATOM 700 O O . ALA A 1 87 ? -9.366 8.205 30.675 1.00 98.31 87 ALA A O 1
ATOM 701 N N . GLN A 1 88 ? -7.687 8.922 29.375 1.00 98.44 88 GLN A N 1
ATOM 702 C CA . GLN A 1 88 ? -6.915 9.538 30.453 1.00 98.44 88 GLN A CA 1
ATOM 703 C C . GLN A 1 88 ? -7.662 10.697 31.126 1.00 98.44 88 GLN A C 1
ATOM 705 O O . GLN A 1 88 ? -7.663 10.800 32.351 1.00 98.44 88 GLN A O 1
ATOM 710 N N . GLN A 1 89 ? -8.263 11.590 30.338 1.00 98.44 89 GLN A N 1
ATOM 711 C CA . GLN A 1 89 ? -8.863 12.823 30.848 1.00 98.44 89 GLN A CA 1
ATOM 712 C C . GLN A 1 89 ? -10.315 12.633 31.304 1.00 98.44 89 GLN A C 1
ATOM 714 O O . GLN A 1 89 ? -10.762 13.308 32.231 1.00 98.44 89 GLN A O 1
ATOM 719 N N . HIS A 1 90 ? -11.055 11.731 30.656 1.00 98.00 90 HIS A N 1
ATOM 720 C CA . HIS A 1 90 ? -12.503 11.601 30.829 1.00 98.00 90 HIS A CA 1
ATOM 721 C C . HIS A 1 90 ? -12.970 10.178 31.160 1.00 98.00 90 HIS A C 1
ATOM 723 O O . HIS A 1 90 ? -14.168 9.966 31.340 1.00 98.00 90 HIS A O 1
ATOM 729 N N . GLY A 1 91 ? -12.065 9.197 31.238 1.00 97.25 91 GLY A N 1
ATOM 730 C CA . GLY A 1 91 ? -12.427 7.800 31.491 1.00 97.25 91 GLY A CA 1
ATOM 731 C C . GLY A 1 91 ? -13.257 7.167 30.370 1.00 97.25 91 GLY A C 1
ATOM 732 O O . GLY A 1 91 ? -13.967 6.194 30.616 1.00 97.25 91 GLY A O 1
ATOM 733 N N . CYS A 1 92 ? -13.229 7.725 29.153 1.00 97.50 92 CYS A N 1
ATOM 734 C CA . CYS A 1 92 ? -14.001 7.191 28.032 1.00 97.50 92 CYS A CA 1
ATOM 735 C C . CYS A 1 92 ? -13.424 5.863 27.533 1.00 97.50 92 CYS A C 1
ATOM 737 O O . CYS A 1 92 ? -12.212 5.713 27.394 1.00 97.50 92 CYS A O 1
ATOM 739 N N . GLN A 1 93 ? -14.303 4.929 27.165 1.00 97.69 93 GLN A N 1
ATOM 740 C CA . GLN A 1 93 ? -13.914 3.647 26.579 1.00 97.69 93 GLN A CA 1
ATOM 741 C C . GLN A 1 93 ? -13.831 3.754 25.051 1.00 97.69 93 GLN A C 1
ATOM 743 O O . GLN A 1 93 ? -14.648 3.197 24.315 1.00 97.69 93 GLN A O 1
ATOM 748 N N . PHE A 1 94 ? -12.881 4.545 24.558 1.00 98.62 94 PHE A N 1
ATOM 749 C CA . PHE A 1 94 ? -12.628 4.672 23.123 1.00 98.62 94 PHE A CA 1
ATOM 750 C C . PHE A 1 94 ? -11.418 3.822 22.756 1.00 98.62 94 PHE A C 1
ATOM 752 O O . PHE A 1 94 ? -10.381 3.902 23.401 1.00 98.62 94 PHE A O 1
ATOM 759 N N . THR A 1 95 ? -11.574 2.991 21.733 1.00 98.75 95 THR A N 1
ATOM 760 C CA . THR A 1 95 ? -10.552 2.051 21.271 1.00 98.75 95 THR A CA 1
ATOM 761 C C . THR A 1 95 ? -10.583 1.951 19.748 1.00 98.75 95 THR A C 1
ATOM 763 O O . THR A 1 95 ? -11.343 2.650 19.058 1.00 98.75 95 THR A O 1
ATOM 766 N N . SER A 1 96 ? -9.732 1.105 19.184 1.00 98.56 96 SER A N 1
ATOM 767 C CA . SER A 1 96 ? -9.639 0.929 17.742 1.00 98.56 96 SER A CA 1
ATOM 768 C C . SER A 1 96 ? -9.160 -0.455 17.340 1.00 98.56 96 SER A C 1
ATOM 770 O O . SER A 1 96 ? -8.481 -1.138 18.091 1.00 98.56 96 SER A O 1
ATOM 772 N N . VAL A 1 97 ? -9.492 -0.853 16.118 1.00 98.50 97 VAL A N 1
ATOM 773 C CA . VAL A 1 97 ? -9.015 -2.104 15.522 1.00 98.50 97 VAL A CA 1
ATOM 774 C C . VAL A 1 97 ? -8.143 -1.820 14.313 1.00 98.50 97 VAL A C 1
ATOM 776 O O . VAL A 1 97 ? -8.401 -0.858 13.587 1.00 98.50 97 VAL A O 1
ATOM 779 N N . VAL A 1 98 ? -7.146 -2.665 14.067 1.00 97.88 98 VAL A N 1
ATOM 780 C CA . VAL A 1 98 ? -6.225 -2.568 12.928 1.00 97.88 98 VAL A CA 1
ATOM 781 C C . VAL A 1 98 ? -6.438 -3.779 12.014 1.00 97.88 98 VAL A C 1
ATOM 783 O O . VAL A 1 98 ? -5.797 -4.811 12.201 1.00 97.88 98 VAL A O 1
ATOM 786 N N . PRO A 1 99 ? -7.359 -3.707 11.039 1.00 96.06 99 PRO A N 1
ATOM 787 C CA . PRO A 1 99 ? -7.505 -4.779 10.069 1.00 96.06 99 PRO A CA 1
ATOM 788 C C . PRO A 1 99 ? -6.348 -4.778 9.061 1.00 96.06 99 PRO A C 1
ATOM 790 O O . PRO A 1 99 ? -5.827 -3.713 8.703 1.00 96.06 99 PRO A O 1
ATOM 793 N N . CYS A 1 100 ? -6.000 -5.965 8.557 1.00 90.31 100 CYS A N 1
ATOM 794 C CA . CYS A 1 100 ? -5.134 -6.121 7.385 1.00 90.31 100 CYS A CA 1
ATOM 795 C C . CYS A 1 100 ? -5.893 -5.798 6.078 1.00 90.31 100 CYS A C 1
ATOM 797 O O . CYS A 1 100 ? -6.797 -4.958 6.064 1.00 90.31 100 CYS A O 1
ATOM 799 N N . ASN A 1 101 ? -5.521 -6.399 4.941 1.00 90.25 101 ASN A N 1
ATOM 800 C CA . ASN A 1 101 ? -6.186 -6.101 3.670 1.00 90.25 101 ASN A CA 1
ATOM 801 C C . ASN A 1 101 ? -7.587 -6.730 3.634 1.00 90.25 101 ASN A C 1
ATOM 803 O O . ASN A 1 101 ? -7.742 -7.935 3.437 1.00 90.25 101 ASN A O 1
ATOM 807 N N . VAL A 1 102 ? -8.618 -5.908 3.811 1.00 94.31 102 VAL A N 1
ATOM 808 C CA . VAL A 1 102 ? -10.015 -6.360 3.799 1.00 94.31 102 VAL A CA 1
ATOM 809 C C . VAL A 1 102 ? -10.495 -6.583 2.366 1.00 94.31 102 VAL A C 1
ATOM 811 O O . VAL A 1 102 ? -10.203 -5.771 1.489 1.00 94.31 102 VAL A O 1
ATOM 814 N N . PHE A 1 103 ? -11.271 -7.642 2.136 1.00 95.19 103 PHE A N 1
ATOM 815 C CA . PHE A 1 103 ? -11.979 -7.860 0.872 1.00 95.19 103 PHE A CA 1
ATOM 816 C C . PHE A 1 103 ? -13.364 -8.474 1.100 1.00 95.19 103 PHE A C 1
ATOM 818 O O . PHE A 1 103 ? -13.585 -9.179 2.085 1.00 95.19 103 PHE A O 1
ATOM 825 N N . GLY A 1 104 ? -14.305 -8.252 0.180 1.00 95.31 104 GLY A N 1
ATOM 826 C CA . GLY A 1 104 ? -15.591 -8.954 0.188 1.00 95.31 104 GLY A CA 1
ATOM 827 C C . GLY A 1 104 ? -16.698 -8.259 -0.608 1.00 95.31 104 GLY A C 1
ATOM 828 O O . GLY A 1 104 ? -16.421 -7.391 -1.434 1.00 95.31 104 GLY A O 1
ATOM 829 N N . PRO A 1 105 ? -17.970 -8.639 -0.401 1.00 94.38 105 PRO A N 1
ATOM 830 C CA . PRO A 1 105 ? -19.105 -7.963 -1.022 1.00 94.38 105 PRO A CA 1
ATOM 831 C C . PRO A 1 105 ? -19.148 -6.466 -0.686 1.00 94.38 105 PRO A C 1
ATOM 833 O O . PRO A 1 105 ? -18.766 -6.064 0.411 1.00 94.38 105 PRO A O 1
ATOM 836 N N . HIS A 1 106 ? -19.671 -5.663 -1.619 1.00 94.06 106 HIS A N 1
ATOM 837 C CA . HIS A 1 106 ? -19.796 -4.197 -1.513 1.00 94.06 106 HIS A CA 1
ATOM 838 C C . HIS A 1 106 ? -18.471 -3.412 -1.474 1.00 94.06 106 HIS A C 1
ATOM 840 O O . HIS A 1 106 ? -18.475 -2.226 -1.150 1.00 94.06 106 HIS A O 1
ATOM 846 N N . ASP A 1 107 ? -17.353 -4.047 -1.831 1.00 92.94 107 ASP A N 1
ATOM 847 C CA . ASP A 1 107 ? -16.059 -3.378 -1.982 1.00 92.94 107 ASP A CA 1
ATOM 848 C C . ASP A 1 107 ? -16.033 -2.426 -3.197 1.00 92.94 107 ASP A C 1
ATOM 850 O O . ASP A 1 107 ? -16.914 -2.434 -4.065 1.00 92.94 107 ASP A O 1
ATOM 854 N N . ASN A 1 108 ? -14.996 -1.597 -3.281 1.00 86.62 108 ASN A N 1
ATOM 855 C CA . ASN A 1 108 ? -14.733 -0.756 -4.436 1.00 86.62 108 ASN A CA 1
ATOM 856 C C . ASN A 1 108 ? -13.977 -1.545 -5.516 1.00 86.62 108 ASN A C 1
ATOM 858 O O . ASN A 1 108 ? -12.748 -1.599 -5.526 1.00 86.62 108 ASN A O 1
ATOM 862 N N . PHE A 1 109 ? -14.723 -2.098 -6.472 1.00 88.12 109 PHE A N 1
ATOM 863 C CA . PHE A 1 109 ? -14.188 -2.833 -7.627 1.00 88.12 109 PHE A CA 1
ATOM 864 C C . PHE A 1 109 ? -13.613 -1.931 -8.731 1.00 88.12 109 PHE A C 1
ATOM 866 O O . PHE A 1 109 ? -13.306 -2.409 -9.819 1.00 88.12 109 PHE A O 1
ATOM 873 N N . ASN A 1 110 ? -13.455 -0.623 -8.515 1.00 81.12 110 ASN A N 1
ATOM 874 C CA . ASN A 1 110 ? -12.807 0.248 -9.493 1.00 81.12 110 ASN A CA 1
ATOM 875 C C . ASN A 1 110 ? -11.321 -0.136 -9.673 1.00 81.12 110 ASN A C 1
ATOM 877 O O . ASN A 1 110 ? -10.586 -0.247 -8.698 1.00 81.12 110 ASN A O 1
ATOM 881 N N . MET A 1 111 ? -10.862 -0.302 -10.918 1.00 74.62 111 MET A N 1
ATOM 882 C CA . MET A 1 111 ? -9.492 -0.757 -11.206 1.00 74.62 111 MET A CA 1
ATOM 883 C C . MET A 1 111 ? -8.397 0.271 -10.881 1.00 74.62 111 MET A C 1
ATOM 885 O O . MET A 1 111 ? -7.246 -0.120 -10.715 1.00 74.62 111 MET A O 1
ATOM 889 N N . GLU A 1 112 ? -8.727 1.563 -10.820 1.00 67.56 112 GLU A N 1
ATOM 890 C CA . GLU A 1 112 ? -7.762 2.638 -10.551 1.00 67.56 112 GLU A CA 1
ATOM 891 C C . GLU A 1 112 ? -7.673 2.972 -9.058 1.00 67.56 112 GLU A C 1
ATOM 893 O O . GLU A 1 112 ? -6.588 3.225 -8.538 1.00 67.56 112 GLU A O 1
ATOM 898 N N . ASN A 1 113 ? -8.818 2.969 -8.368 1.00 67.94 113 ASN A N 1
ATOM 899 C CA . ASN A 1 113 ? -8.931 3.454 -6.988 1.00 67.94 113 ASN A CA 1
ATOM 900 C C . ASN A 1 113 ? -9.214 2.349 -5.955 1.00 67.94 113 ASN A C 1
ATOM 902 O O . ASN A 1 113 ? -9.199 2.632 -4.753 1.00 67.94 113 ASN A O 1
ATOM 906 N N . GLY A 1 114 ? -9.508 1.126 -6.403 1.00 70.88 114 GLY A N 1
ATOM 907 C CA . GLY A 1 114 ? -9.788 -0.030 -5.554 1.00 70.88 114 GLY A CA 1
ATOM 908 C C . GLY A 1 114 ? -8.534 -0.681 -4.969 1.00 70.88 114 GLY A C 1
ATOM 909 O O . GLY A 1 114 ? -7.401 -0.380 -5.349 1.00 70.88 114 GLY A O 1
ATOM 910 N N . HIS A 1 115 ? -8.749 -1.592 -4.022 1.00 79.81 115 HIS A N 1
ATOM 911 C CA . HIS A 1 115 ? -7.686 -2.417 -3.449 1.00 79.81 115 HIS A CA 1
ATOM 912 C C . HIS A 1 115 ? -7.351 -3.621 -4.346 1.00 79.81 115 HIS A C 1
ATOM 914 O O . HIS A 1 115 ? -8.003 -3.875 -5.359 1.00 79.81 115 HIS A O 1
ATOM 920 N N . VAL A 1 116 ? -6.317 -4.379 -3.973 1.00 84.06 116 VAL A N 1
ATOM 921 C CA . VAL A 1 116 ? -5.742 -5.440 -4.815 1.00 84.06 116 VAL A CA 1
ATOM 922 C C . VAL A 1 116 ? -6.767 -6.512 -5.203 1.00 84.06 116 VAL A C 1
ATOM 924 O O . VAL A 1 116 ? -6.989 -6.717 -6.393 1.00 84.06 116 VAL A O 1
ATOM 927 N N . ILE A 1 117 ? -7.426 -7.167 -4.237 1.00 91.19 117 ILE A N 1
ATOM 928 C CA . ILE A 1 117 ? -8.430 -8.212 -4.521 1.00 91.19 117 ILE A CA 1
ATOM 929 C C . ILE A 1 117 ? -9.606 -7.696 -5.364 1.00 91.19 117 ILE A C 1
ATOM 931 O O . ILE A 1 117 ? -9.860 -8.293 -6.411 1.00 91.19 117 ILE A O 1
ATOM 935 N N . PRO A 1 118 ? -10.321 -6.612 -4.998 1.00 87.88 118 PRO A N 1
ATOM 936 C CA . PRO A 1 118 ? -11.443 -6.142 -5.812 1.00 87.88 118 PRO A CA 1
ATOM 937 C C . PRO A 1 118 ? -10.990 -5.684 -7.211 1.00 87.88 118 PRO A C 1
ATOM 939 O O . PRO A 1 118 ? -11.688 -5.936 -8.196 1.00 87.88 118 PRO A O 1
ATOM 942 N N . GLY A 1 119 ? -9.787 -5.111 -7.335 1.00 88.12 119 GLY A N 1
ATOM 943 C CA . GLY A 1 119 ? -9.178 -4.793 -8.627 1.00 88.12 119 GLY A CA 1
ATOM 944 C C . GLY A 1 119 ? -8.895 -6.035 -9.481 1.00 88.12 119 GLY A C 1
ATOM 945 O O . GLY A 1 119 ? -9.214 -6.047 -10.670 1.00 88.12 119 GLY A O 1
ATOM 946 N N . LEU A 1 120 ? -8.347 -7.104 -8.891 1.00 90.94 120 LEU A N 1
ATOM 947 C CA . LEU A 1 120 ? -8.104 -8.380 -9.576 1.00 90.94 120 LEU A CA 1
ATOM 948 C C . LEU A 1 120 ? -9.413 -9.084 -9.965 1.00 90.94 120 LEU A C 1
ATOM 950 O O . LEU A 1 120 ? -9.505 -9.602 -11.074 1.00 90.94 120 LEU A O 1
ATOM 954 N N . ILE A 1 121 ? -10.443 -9.051 -9.113 1.00 94.00 121 ILE A N 1
ATOM 955 C CA . ILE A 1 121 ? -11.780 -9.583 -9.431 1.00 94.00 121 ILE A CA 1
ATOM 956 C C . ILE A 1 121 ? -12.356 -8.875 -10.661 1.00 94.00 121 ILE A C 1
ATOM 958 O O . ILE A 1 121 ? -12.830 -9.531 -11.589 1.00 94.00 121 ILE A O 1
ATOM 962 N N . HIS A 1 122 ? -12.280 -7.542 -10.711 1.00 91.44 122 HIS A N 1
ATOM 963 C CA . HIS A 1 122 ? -12.777 -6.794 -11.864 1.00 91.44 122 HIS A CA 1
ATOM 964 C C . HIS A 1 122 ? -11.959 -7.092 -13.129 1.00 91.44 122 HIS A C 1
ATOM 966 O O . HIS A 1 122 ? -12.536 -7.319 -14.193 1.00 91.44 122 HIS A O 1
ATOM 972 N N . LYS A 1 123 ? -10.627 -7.183 -13.025 1.00 90.00 123 LYS A N 1
ATOM 973 C CA . LYS A 1 123 ? -9.775 -7.599 -14.151 1.00 90.00 123 LYS A CA 1
ATOM 974 C C . LYS A 1 123 ? -10.142 -8.990 -14.669 1.00 90.00 123 LYS A C 1
ATOM 976 O O . LYS A 1 123 ? -10.193 -9.175 -15.879 1.00 90.00 123 LYS A O 1
ATOM 981 N N . ALA A 1 124 ? -10.434 -9.943 -13.784 1.00 93.44 124 ALA A N 1
ATOM 982 C CA . ALA A 1 124 ? -10.793 -11.310 -14.163 1.00 93.44 124 ALA A CA 1
ATOM 983 C C . ALA A 1 124 ? -12.139 -11.338 -14.889 1.00 93.44 124 ALA A C 1
ATOM 985 O O . ALA A 1 124 ? -12.272 -11.977 -15.931 1.00 93.44 124 ALA A O 1
ATOM 986 N N . TYR A 1 125 ? -13.110 -10.570 -14.389 1.00 94.44 125 TYR A N 1
ATOM 987 C CA . TYR A 1 125 ? -14.393 -10.378 -15.054 1.00 94.44 125 TYR A CA 1
ATOM 988 C C . TYR A 1 125 ? -14.231 -9.821 -16.476 1.00 94.44 125 TYR A C 1
ATOM 990 O O . TYR A 1 125 ? -14.797 -10.378 -17.416 1.00 94.44 125 TYR A O 1
ATOM 998 N N . LEU A 1 126 ? -13.441 -8.756 -16.651 1.00 92.31 126 LEU A N 1
ATOM 999 C CA . LEU A 1 126 ? -13.214 -8.141 -17.962 1.00 92.31 126 LEU A CA 1
ATOM 1000 C C . LEU A 1 126 ? -12.445 -9.067 -18.905 1.00 92.31 126 LEU A C 1
ATOM 1002 O O . LEU A 1 126 ? -12.853 -9.230 -20.049 1.00 92.31 126 LEU A O 1
ATOM 1006 N N . ALA A 1 127 ? -11.380 -9.710 -18.421 1.00 93.69 127 ALA A N 1
ATOM 1007 C CA . ALA A 1 127 ? -10.598 -10.664 -19.200 1.00 93.69 127 ALA A CA 1
ATOM 1008 C C . ALA A 1 127 ? -11.474 -11.818 -19.705 1.00 93.69 127 ALA A C 1
ATOM 1010 O O . ALA A 1 127 ? -11.417 -12.162 -20.883 1.00 93.69 12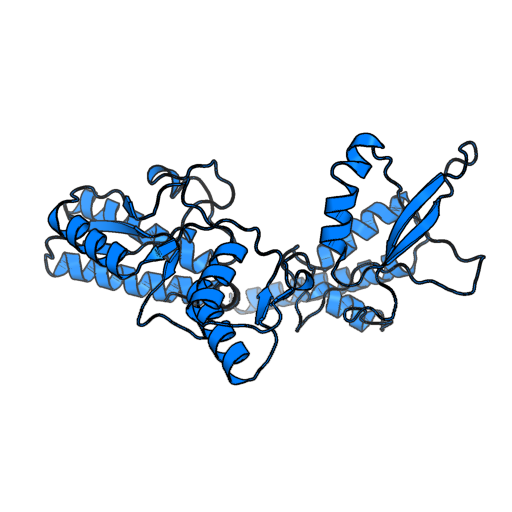7 ALA A O 1
ATOM 1011 N N . LYS A 1 128 ? -12.342 -12.368 -18.842 1.00 93.56 128 LYS A N 1
ATOM 1012 C CA . LYS A 1 128 ? -13.283 -13.429 -19.223 1.00 93.56 128 LYS A CA 1
ATOM 1013 C C . LYS A 1 128 ? -14.324 -12.945 -20.230 1.00 93.56 128 LYS A C 1
ATOM 1015 O O . LYS A 1 128 ? -14.588 -13.640 -21.203 1.00 93.56 128 LYS A O 1
ATOM 1020 N N . ARG A 1 129 ? -14.937 -11.783 -19.987 1.00 94.50 129 ARG A N 1
ATOM 1021 C CA . ARG A 1 129 ? -15.997 -11.229 -20.843 1.00 94.50 129 ARG A CA 1
ATOM 1022 C C . ARG A 1 129 ? -15.482 -10.859 -22.234 1.00 94.50 129 ARG A C 1
ATOM 1024 O O . ARG A 1 129 ? -16.193 -11.065 -23.209 1.00 94.50 129 ARG A O 1
ATOM 1031 N N . ASP A 1 130 ? -14.280 -10.295 -22.300 1.00 94.12 130 ASP A N 1
ATOM 1032 C CA . ASP A 1 130 ? -13.698 -9.744 -23.526 1.00 94.12 130 ASP A CA 1
ATOM 1033 C C . ASP A 1 130 ? -12.730 -10.723 -24.217 1.00 94.12 130 ASP A C 1
ATOM 1035 O O . ASP A 1 130 ? -12.090 -10.338 -25.193 1.00 94.12 130 ASP A O 1
ATOM 1039 N N . GLU A 1 131 ? -12.600 -11.954 -23.703 1.00 92.31 131 GLU A N 1
ATOM 1040 C CA . GLU A 1 131 ? -11.692 -13.000 -24.207 1.00 92.31 131 GLU A CA 1
ATOM 1041 C C . GLU A 1 131 ? -10.233 -12.520 -24.336 1.00 92.31 131 GLU A C 1
ATOM 1043 O O . GLU A 1 131 ? -9.534 -12.792 -25.312 1.00 92.31 131 GLU A O 1
ATOM 1048 N N . LYS A 1 132 ? -9.764 -11.770 -23.332 1.00 92.44 132 LYS A N 1
ATOM 1049 C CA . LYS A 1 132 ? -8.400 -11.227 -23.268 1.00 92.44 132 LYS A CA 1
ATOM 1050 C C . LYS A 1 132 ? -7.563 -11.938 -22.222 1.00 92.44 132 LYS A C 1
ATOM 1052 O O . LYS A 1 132 ? -8.087 -12.545 -21.293 1.00 92.44 132 LYS A O 1
ATOM 1057 N N . SER A 1 133 ? -6.249 -11.777 -22.331 1.00 89.50 133 SER A N 1
ATOM 1058 C CA . SER A 1 133 ? -5.314 -12.184 -21.289 1.00 89.50 133 SER A CA 1
ATOM 1059 C C . SER A 1 133 ? -5.578 -11.455 -19.969 1.00 89.50 133 SER A C 1
ATOM 1061 O O . SER A 1 133 ? -5.856 -10.252 -19.950 1.00 89.50 133 SER A O 1
ATOM 1063 N N . PHE A 1 134 ? -5.426 -12.164 -18.856 1.00 91.00 134 PHE A N 1
ATOM 1064 C CA . PHE A 1 134 ? -5.463 -11.586 -17.522 1.00 91.00 134 PHE A CA 1
ATOM 1065 C C . PHE A 1 134 ? -4.080 -11.059 -17.123 1.00 91.00 134 PHE A C 1
ATOM 1067 O O . PHE A 1 134 ? -3.110 -11.812 -17.060 1.00 91.00 134 PHE A O 1
ATOM 1074 N N . GLU A 1 135 ? -3.994 -9.763 -16.824 1.00 87.06 135 GLU A N 1
ATOM 1075 C CA . GLU A 1 135 ? -2.739 -9.098 -16.468 1.00 87.06 135 GLU A CA 1
ATOM 1076 C C . GLU A 1 135 ? -2.555 -8.968 -14.949 1.00 87.06 135 GLU A C 1
ATOM 1078 O O . GLU A 1 135 ? -3.224 -8.161 -14.284 1.00 87.06 135 GLU A O 1
ATOM 1083 N N . ILE A 1 136 ? -1.565 -9.680 -14.410 1.00 80.94 136 ILE A N 1
ATOM 1084 C CA . ILE A 1 136 ? -1.048 -9.455 -13.057 1.00 80.94 136 ILE A CA 1
ATOM 1085 C C . ILE A 1 136 ? 0.043 -8.396 -13.151 1.00 80.94 136 ILE A C 1
ATOM 1087 O O . ILE A 1 136 ? 0.985 -8.529 -13.926 1.00 80.94 136 ILE A O 1
ATOM 1091 N N . TRP A 1 137 ? -0.087 -7.317 -12.383 1.00 77.12 137 TRP A N 1
ATOM 1092 C CA . TRP A 1 137 ? 0.936 -6.274 -12.361 1.00 77.12 137 TRP A CA 1
ATOM 1093 C C . TRP A 1 137 ? 2.052 -6.664 -11.395 1.00 77.12 137 TRP A C 1
ATOM 1095 O O . TRP A 1 137 ? 1.795 -7.048 -10.254 1.00 77.12 137 TRP A O 1
ATOM 1105 N N . GLY A 1 138 ? 3.287 -6.570 -11.875 1.00 69.38 138 GLY A N 1
ATOM 1106 C CA . GLY A 1 138 ? 4.479 -6.979 -11.155 1.00 69.38 138 GLY A CA 1
ATOM 1107 C C . GLY A 1 138 ? 4.700 -8.491 -11.122 1.00 69.38 138 GLY A C 1
ATOM 1108 O O . GLY A 1 138 ? 4.219 -9.239 -11.968 1.00 69.38 138 GLY A O 1
ATOM 1109 N N . THR A 1 139 ? 5.493 -8.946 -10.151 1.00 71.69 139 THR A N 1
ATOM 1110 C CA . THR A 1 139 ? 5.981 -10.336 -10.085 1.00 71.69 139 THR A CA 1
ATOM 1111 C C . THR A 1 139 ? 4.992 -11.312 -9.448 1.00 71.69 139 THR A C 1
ATOM 1113 O O . THR A 1 139 ? 5.206 -12.518 -9.517 1.00 71.69 139 THR A O 1
ATOM 1116 N N . GLY A 1 140 ? 3.957 -10.807 -8.768 1.00 76.94 140 GLY A N 1
ATOM 1117 C CA . GLY A 1 140 ? 3.038 -11.607 -7.951 1.00 76.94 140 GLY A CA 1
ATOM 1118 C C . GLY A 1 140 ? 3.639 -12.168 -6.655 1.00 76.94 140 GLY A C 1
ATOM 1119 O O . GLY A 1 140 ? 2.914 -12.774 -5.876 1.00 76.94 140 GLY A O 1
ATOM 1120 N N . LYS A 1 141 ? 4.935 -11.953 -6.395 1.00 77.69 141 LYS A N 1
ATOM 1121 C CA . LYS A 1 141 ? 5.637 -12.451 -5.202 1.00 77.69 141 LYS A CA 1
ATOM 1122 C C . LYS A 1 141 ? 5.351 -11.709 -3.889 1.00 77.69 141 LYS A C 1
ATOM 1124 O O . LYS A 1 141 ? 5.521 -12.354 -2.859 1.00 77.69 141 LYS A O 1
ATOM 1129 N N . PRO A 1 142 ? 4.986 -10.406 -3.861 1.00 75.75 142 PRO A N 1
ATOM 1130 C CA . PRO A 1 142 ? 4.721 -9.731 -2.594 1.00 75.75 142 PRO A CA 1
ATOM 1131 C C . PRO A 1 142 ? 3.677 -10.480 -1.764 1.00 75.75 142 PRO A C 1
ATOM 1133 O O . PRO A 1 142 ? 2.603 -10.808 -2.270 1.00 75.75 142 PRO A O 1
ATOM 1136 N N . LEU A 1 143 ? 4.016 -10.732 -0.502 1.00 80.69 143 LEU A N 1
ATOM 1137 C CA . LEU A 1 143 ? 3.160 -11.397 0.472 1.00 80.69 143 LEU A CA 1
ATOM 1138 C C . LEU A 1 143 ? 2.225 -10.388 1.130 1.00 80.69 143 LEU A C 1
ATOM 1140 O O . LEU A 1 143 ? 2.621 -9.249 1.400 1.00 80.69 143 LEU A O 1
ATOM 1144 N N . ARG A 1 144 ? 0.967 -10.771 1.342 1.00 82.94 144 ARG A N 1
ATOM 1145 C CA . ARG A 1 144 ? -0.024 -9.952 2.045 1.00 82.94 144 ARG A CA 1
ATOM 1146 C C . ARG A 1 144 ? -0.953 -10.840 2.863 1.00 82.94 144 ARG A C 1
ATOM 1148 O O . ARG A 1 144 ? -1.393 -11.884 2.392 1.00 82.94 144 ARG A O 1
ATOM 1155 N N . GLN A 1 145 ? -1.328 -10.354 4.041 1.00 88.25 145 GLN A N 1
ATOM 1156 C CA . GLN A 1 145 ? -2.448 -10.886 4.811 1.00 88.25 145 GLN A CA 1
ATOM 1157 C C . GLN A 1 145 ? -3.761 -10.276 4.315 1.00 88.25 145 GLN A C 1
ATOM 1159 O O . GLN A 1 145 ? -3.846 -9.054 4.113 1.00 88.25 145 GLN A O 1
ATOM 1164 N N . PHE A 1 146 ? -4.779 -11.121 4.150 1.00 94.00 146 PHE A N 1
ATOM 1165 C CA . PHE A 1 146 ? -6.128 -10.717 3.766 1.00 94.00 146 PHE A CA 1
ATOM 1166 C C . PHE A 1 146 ? -7.150 -11.217 4.779 1.00 94.00 146 PHE A C 1
ATOM 1168 O O . PHE A 1 146 ? -7.074 -12.355 5.230 1.00 94.00 146 PHE A O 1
ATOM 1175 N N . ILE A 1 147 ? -8.143 -10.384 5.083 1.00 96.62 147 ILE A N 1
ATOM 1176 C CA . ILE A 1 147 ? -9.259 -10.748 5.956 1.00 96.62 147 ILE A CA 1
ATOM 1177 C C . ILE A 1 147 ? -10.581 -10.541 5.225 1.00 96.62 147 ILE A C 1
ATOM 1179 O O . ILE A 1 147 ? -10.827 -9.501 4.606 1.00 96.62 147 ILE A O 1
ATOM 1183 N N . TYR A 1 148 ? -11.447 -11.548 5.278 1.00 97.44 148 TYR A N 1
ATOM 1184 C CA . TYR A 1 148 ? -12.753 -11.463 4.645 1.00 97.44 148 TYR A CA 1
ATOM 1185 C C . TYR A 1 148 ? -13.672 -10.515 5.425 1.00 97.44 148 TYR A C 1
ATOM 1187 O O . TYR A 1 148 ? -13.708 -10.526 6.657 1.00 97.44 148 TYR A O 1
ATOM 1195 N N . SER A 1 149 ? -14.448 -9.693 4.718 1.00 97.50 149 SER A N 1
ATOM 1196 C CA . SER A 1 149 ? -15.244 -8.621 5.326 1.00 97.50 149 SER A CA 1
ATOM 1197 C C . SER A 1 149 ? -16.262 -9.123 6.354 1.00 97.50 149 SER A C 1
ATOM 1199 O O . SER A 1 149 ? -16.491 -8.454 7.361 1.00 97.50 149 SER A O 1
ATOM 1201 N N . LEU A 1 150 ? -16.839 -10.314 6.153 1.00 97.62 150 LEU A N 1
ATOM 1202 C CA . LEU A 1 150 ? -17.767 -10.914 7.119 1.00 97.62 150 LEU A CA 1
ATOM 1203 C C . LEU A 1 150 ? -17.061 -11.429 8.379 1.00 97.62 150 LEU A C 1
ATOM 1205 O O . LEU A 1 150 ? -17.655 -11.391 9.456 1.00 97.62 150 LEU A O 1
ATOM 1209 N N . ASP A 1 151 ? -15.812 -11.878 8.269 1.00 98.12 151 ASP A N 1
ATOM 1210 C CA . ASP A 1 151 ? -15.025 -12.310 9.427 1.00 98.12 151 ASP A CA 1
ATOM 1211 C C . ASP A 1 151 ? -14.586 -11.101 10.246 1.00 98.12 151 ASP A C 1
ATOM 1213 O O . ASP A 1 151 ? -14.813 -11.057 11.456 1.00 98.12 151 ASP A O 1
ATOM 1217 N N . LEU A 1 152 ? -14.112 -10.051 9.571 1.00 98.12 152 LEU A N 1
ATOM 1218 C CA . LEU A 1 152 ? -13.836 -8.772 10.214 1.00 98.12 152 LEU A CA 1
ATOM 1219 C C . LEU A 1 152 ? -15.087 -8.199 10.902 1.00 98.12 152 LEU A C 1
ATOM 1221 O O . LEU A 1 152 ? -14.992 -7.708 12.023 1.00 98.12 152 LEU A O 1
ATOM 1225 N N . ALA A 1 153 ? -16.269 -8.293 10.285 1.00 98.12 153 ALA A N 1
ATOM 1226 C CA . ALA A 1 153 ? -17.516 -7.830 10.897 1.00 98.12 153 ALA A CA 1
ATOM 1227 C C . ALA A 1 153 ? -17.853 -8.585 12.196 1.00 98.12 153 ALA A C 1
ATOM 1229 O O . ALA A 1 153 ? -18.272 -7.966 13.177 1.00 98.12 153 ALA A O 1
ATOM 1230 N N . ARG A 1 154 ? -17.640 -9.909 12.236 1.00 98.50 154 ARG A N 1
ATOM 1231 C CA . ARG A 1 154 ? -17.816 -10.714 13.460 1.00 98.50 154 ARG A CA 1
ATOM 1232 C C . ARG A 1 154 ? -16.853 -10.268 14.557 1.00 98.50 154 ARG A C 1
ATOM 1234 O O . ARG A 1 154 ? -17.287 -10.070 15.692 1.00 98.50 154 ARG A O 1
ATOM 1241 N N . LEU A 1 155 ? -15.585 -10.055 14.207 1.00 98.56 155 LEU A N 1
ATOM 1242 C CA . LEU A 1 155 ? -14.571 -9.572 15.144 1.00 98.56 155 LEU A CA 1
ATOM 1243 C C . LEU A 1 155 ? -14.885 -8.157 15.644 1.00 98.56 155 LEU A C 1
ATOM 1245 O O . LEU A 1 155 ? -14.784 -7.908 16.837 1.00 98.56 155 LEU A O 1
ATOM 1249 N N . PHE A 1 156 ? -15.375 -7.254 14.791 1.00 98.38 156 PHE A N 1
ATOM 1250 C CA . PHE A 1 156 ? -15.821 -5.916 15.203 1.00 98.38 156 PHE A CA 1
ATOM 1251 C C . PHE A 1 156 ? -16.924 -5.960 16.265 1.00 98.38 156 PHE A C 1
ATOM 1253 O O . PHE A 1 156 ? -16.887 -5.203 17.236 1.00 98.38 156 PHE A O 1
ATOM 1260 N N . VAL A 1 157 ? -17.909 -6.850 16.097 1.00 98.50 157 VAL A N 1
ATOM 1261 C CA . VAL A 1 157 ? -18.987 -7.032 17.082 1.00 98.50 157 VAL A CA 1
ATOM 1262 C C . VAL A 1 157 ? -18.434 -7.572 18.399 1.00 98.50 157 VAL A C 1
ATOM 1264 O O . VAL A 1 157 ? -18.865 -7.125 19.463 1.00 98.50 157 VAL A O 1
ATOM 1267 N N . TRP A 1 158 ? -17.478 -8.501 18.341 1.00 98.69 158 TRP A N 1
ATOM 1268 C CA . TRP A 1 158 ? -16.791 -8.995 19.532 1.00 98.69 158 TRP A CA 1
ATOM 1269 C C . TRP A 1 158 ? -15.991 -7.885 20.226 1.00 98.69 158 TRP A C 1
ATOM 1271 O O . TRP A 1 158 ? -16.183 -7.677 21.420 1.00 98.69 158 TRP A O 1
ATOM 1281 N N . VAL A 1 159 ? -15.200 -7.092 19.493 1.00 98.69 159 VAL A N 1
ATOM 1282 C CA . VAL A 1 159 ? -14.443 -5.959 20.057 1.00 98.69 159 VAL A CA 1
ATOM 1283 C C . VAL A 1 159 ? -15.384 -4.970 20.735 1.00 98.69 159 VAL A C 1
ATOM 1285 O O . VAL A 1 159 ? -15.122 -4.531 21.854 1.00 98.69 159 VAL A O 1
ATOM 1288 N N . LEU A 1 160 ? -16.520 -4.652 20.110 1.00 98.44 160 LEU A N 1
ATOM 1289 C CA . LEU A 1 160 ? -17.512 -3.759 20.699 1.00 98.44 160 LEU A CA 1
ATOM 1290 C C . LEU A 1 160 ? -18.069 -4.302 22.023 1.00 98.44 160 LEU A C 1
ATOM 1292 O O . LEU A 1 160 ? -18.249 -3.527 22.959 1.00 98.44 160 LEU A O 1
ATOM 1296 N N . ARG A 1 161 ? -18.310 -5.609 22.136 1.00 98.25 161 ARG A N 1
ATOM 1297 C CA . ARG A 1 161 ? -18.921 -6.213 23.331 1.00 98.25 161 ARG A CA 1
ATOM 1298 C C . ARG A 1 161 ? -17.920 -6.522 24.442 1.00 98.25 161 ARG A C 1
ATOM 1300 O O . ARG A 1 161 ? -18.202 -6.210 25.591 1.00 98.25 161 ARG A O 1
ATOM 1307 N N . GLU A 1 162 ? -16.759 -7.062 24.090 1.00 98.38 162 GLU A N 1
ATOM 1308 C CA . GLU A 1 162 ? -15.876 -7.753 25.038 1.00 98.38 162 GLU A CA 1
ATOM 1309 C C . GLU A 1 162 ? -14.518 -7.065 25.229 1.00 98.38 162 GLU A C 1
ATOM 1311 O O . GLU A 1 162 ? -13.975 -7.085 26.327 1.00 98.38 162 GLU A O 1
ATOM 1316 N N . TYR A 1 163 ? -13.955 -6.429 24.196 1.00 98.31 163 TYR A N 1
ATOM 1317 C CA . TYR A 1 163 ? -12.599 -5.870 24.282 1.00 98.31 163 TYR A CA 1
ATOM 1318 C C . TYR A 1 163 ? -12.576 -4.551 25.062 1.00 98.31 163 TYR A C 1
ATOM 1320 O O . TYR A 1 163 ? -13.189 -3.569 24.639 1.00 98.31 163 TYR A O 1
ATOM 1328 N N . THR A 1 164 ? -11.908 -4.510 26.213 1.00 97.25 164 THR A N 1
ATOM 1329 C CA . THR A 1 164 ? -11.991 -3.367 27.140 1.00 97.25 164 THR A CA 1
ATOM 1330 C C . THR A 1 164 ? -10.812 -2.406 27.103 1.00 97.25 164 THR A C 1
ATOM 1332 O O . THR A 1 164 ? -10.895 -1.361 27.744 1.00 97.25 164 THR A O 1
ATOM 1335 N N . GLU A 1 165 ? -9.747 -2.733 26.379 1.00 98.00 165 GLU A N 1
ATOM 1336 C CA . GLU A 1 165 ? -8.519 -1.935 26.354 1.00 98.00 165 GLU A CA 1
ATOM 1337 C C . GLU A 1 165 ? -8.653 -0.707 25.444 1.00 98.00 165 GLU A C 1
ATOM 1339 O O . GLU A 1 165 ? -9.448 -0.681 24.496 1.00 98.00 165 GLU A O 1
ATOM 1344 N N . VAL A 1 166 ? -7.890 0.339 25.764 1.00 98.06 166 VAL A N 1
ATOM 1345 C CA . VAL A 1 166 ? -7.835 1.586 24.980 1.00 98.06 166 VAL A CA 1
ATOM 1346 C C . VAL A 1 166 ? -6.884 1.410 23.801 1.00 98.06 166 VAL A C 1
ATOM 1348 O O . VAL A 1 166 ? -7.117 1.942 22.713 1.00 98.06 166 VAL A O 1
ATOM 1351 N N . GLU A 1 167 ? -5.833 0.633 24.039 1.00 97.81 167 GLU A N 1
ATOM 1352 C CA . GLU A 1 167 ? -4.854 0.165 23.085 1.00 97.81 167 GLU A CA 1
ATOM 1353 C C . GLU A 1 167 ? -5.555 -0.516 21.905 1.00 97.81 167 GLU A C 1
ATOM 1355 O O . GLU A 1 167 ? -6.527 -1.259 22.097 1.00 97.81 167 GLU A O 1
ATOM 1360 N N . PRO A 1 168 ? -5.095 -0.261 20.668 1.00 97.81 168 PRO A N 1
ATOM 1361 C CA . PRO A 1 168 ? -5.671 -0.908 19.506 1.00 97.81 168 PRO A CA 1
ATOM 1362 C C . PRO A 1 168 ? -5.482 -2.427 19.566 1.00 97.81 168 PRO A C 1
ATOM 1364 O O . PRO A 1 168 ? -4.648 -2.906 20.321 1.00 97.81 168 PRO A O 1
ATOM 1367 N N . ILE A 1 169 ? -6.225 -3.163 18.736 1.00 98.12 169 ILE A N 1
ATOM 1368 C CA . ILE A 1 169 ? -6.033 -4.606 18.509 1.00 98.12 169 ILE A CA 1
ATOM 1369 C C . ILE A 1 169 ? -5.940 -4.910 17.011 1.00 98.12 169 ILE A C 1
ATOM 1371 O O . ILE A 1 169 ? -6.766 -4.431 16.223 1.00 98.12 169 ILE A O 1
ATOM 1375 N N . ILE A 1 170 ? -4.946 -5.694 16.594 1.00 97.50 170 ILE A N 1
ATOM 1376 C CA . ILE A 1 170 ? -4.806 -6.169 15.216 1.00 97.50 170 ILE A CA 1
ATOM 1377 C C . ILE A 1 170 ? -5.843 -7.263 14.957 1.00 97.50 170 ILE A C 1
ATOM 1379 O O . ILE A 1 170 ? -5.937 -8.254 15.674 1.00 97.50 170 ILE A O 1
ATOM 1383 N N . LEU A 1 171 ? -6.633 -7.085 13.896 1.00 97.50 171 LEU A N 1
ATOM 1384 C CA . LEU A 1 171 ? -7.599 -8.078 13.427 1.00 97.50 171 LEU A CA 1
ATOM 1385 C C . LEU A 1 171 ? -7.127 -8.612 12.074 1.00 97.50 171 LEU A C 1
ATOM 1387 O O . LEU A 1 171 ? -7.493 -8.087 11.018 1.00 97.50 171 LEU A O 1
ATOM 1391 N N . SER A 1 172 ? -6.277 -9.633 12.122 1.00 94.81 172 SER A N 1
ATOM 1392 C CA . SER A 1 172 ? -5.661 -10.259 10.952 1.00 94.81 172 SER A CA 1
ATOM 1393 C C . SER A 1 172 ? -5.696 -11.782 11.066 1.00 94.81 172 SER A C 1
ATOM 1395 O O . SER A 1 172 ? -6.051 -12.331 12.107 1.00 94.81 172 SER A O 1
ATOM 1397 N N . VAL A 1 173 ? -5.343 -12.443 9.969 1.00 92.56 173 VAL A N 1
ATOM 1398 C CA . VAL A 1 173 ? -4.917 -13.847 9.981 1.00 92.56 173 VAL A CA 1
ATOM 1399 C C . VAL A 1 173 ? -3.512 -13.958 10.588 1.00 92.56 173 VAL A C 1
ATOM 1401 O O . VAL A 1 173 ? -2.858 -12.937 10.821 1.00 92.56 173 VAL A O 1
ATOM 1404 N N . ASP A 1 174 ? -3.038 -15.179 10.820 1.00 89.50 174 ASP A N 1
ATOM 1405 C CA . ASP A 1 174 ? -1.687 -15.403 11.331 1.00 89.50 174 ASP A CA 1
ATOM 1406 C C . ASP A 1 174 ? -0.628 -15.030 10.276 1.00 89.50 174 ASP A C 1
ATOM 1408 O O . ASP A 1 174 ? -0.892 -14.961 9.073 1.00 89.50 174 ASP A O 1
ATOM 1412 N N . GLU A 1 175 ? 0.610 -14.782 10.705 1.00 82.75 175 GLU A N 1
ATOM 1413 C CA . GLU A 1 175 ? 1.736 -14.514 9.790 1.00 82.75 175 GLU A CA 1
ATOM 1414 C C . GLU A 1 175 ? 1.987 -15.670 8.819 1.00 82.75 175 GLU A C 1
ATOM 1416 O O . GLU A 1 175 ? 2.345 -15.455 7.663 1.00 82.75 175 GLU A O 1
ATOM 1421 N N . ALA A 1 176 ? 1.755 -16.904 9.274 1.00 87.88 176 ALA A N 1
ATOM 1422 C CA . ALA A 1 176 ? 1.887 -18.102 8.451 1.00 87.88 176 ALA A CA 1
ATOM 1423 C C . ALA A 1 176 ? 0.859 -18.167 7.304 1.00 87.88 176 ALA A C 1
ATOM 1425 O O . ALA A 1 176 ? 1.072 -18.915 6.351 1.00 87.88 176 ALA A O 1
ATOM 1426 N N . ASP A 1 177 ? -0.216 -17.374 7.382 1.00 90.12 177 ASP A N 1
ATOM 1427 C CA . ASP A 1 177 ? -1.279 -17.286 6.377 1.00 90.12 177 ASP A CA 1
ATOM 1428 C C . ASP A 1 177 ? -1.076 -16.113 5.399 1.00 90.12 177 ASP A C 1
ATOM 1430 O O . ASP A 1 177 ? -1.984 -15.745 4.644 1.00 90.12 177 ASP A O 1
ATOM 1434 N N . GLU A 1 178 ? 0.109 -15.497 5.384 1.00 86.88 178 GLU A N 1
ATOM 1435 C CA . GLU A 1 178 ? 0.483 -14.580 4.314 1.00 86.88 178 GLU A CA 1
ATOM 1436 C C . GLU A 1 178 ? 0.484 -15.281 2.952 1.00 86.88 178 GLU A C 1
ATOM 1438 O O . GLU A 1 178 ? 1.124 -16.313 2.752 1.00 86.88 178 GLU A O 1
ATOM 1443 N N . VAL A 1 179 ? -0.196 -14.675 1.975 1.00 90.12 179 VAL A N 1
ATOM 1444 C CA . VAL A 1 179 ? -0.310 -15.235 0.625 1.00 90.12 179 VAL A CA 1
ATOM 1445 C C . VAL A 1 179 ? 0.337 -14.325 -0.422 1.00 90.12 179 VAL A C 1
ATOM 1447 O O . VAL A 1 179 ? 0.178 -13.098 -0.365 1.00 90.12 179 VAL A O 1
ATOM 1450 N N . PRO A 1 180 ? 1.049 -14.888 -1.416 1.00 88.81 180 PRO A N 1
ATOM 1451 C CA . PRO A 1 180 ? 1.516 -14.133 -2.571 1.00 88.81 180 PRO A CA 1
ATOM 1452 C C . PRO A 1 180 ? 0.344 -13.572 -3.383 1.00 88.81 180 PRO A C 1
ATOM 1454 O O . PRO A 1 180 ? -0.670 -14.242 -3.588 1.00 88.81 180 PRO A O 1
ATOM 1457 N N . ILE A 1 181 ? 0.504 -12.374 -3.952 1.00 85.81 181 ILE A N 1
ATOM 1458 C CA . ILE A 1 181 ? -0.492 -11.807 -4.883 1.00 85.81 181 ILE A CA 1
ATOM 1459 C C . ILE A 1 181 ? -0.765 -12.736 -6.080 1.00 85.81 181 ILE A C 1
ATOM 1461 O O . ILE A 1 181 ? -1.889 -12.776 -6.582 1.00 85.81 181 ILE A O 1
ATOM 1465 N N . GLY A 1 182 ? 0.237 -13.495 -6.529 1.00 89.75 182 GLY A N 1
ATOM 1466 C CA . GLY A 1 182 ? 0.080 -14.510 -7.572 1.00 89.75 182 GLY A CA 1
ATOM 1467 C C . GLY A 1 182 ? -0.937 -15.586 -7.186 1.00 89.75 182 GLY A C 1
ATOM 1468 O O . GLY A 1 182 ? -1.837 -15.877 -7.970 1.00 89.75 182 GLY A O 1
ATOM 1469 N N . ASP A 1 183 ? -0.862 -16.106 -5.963 1.00 93.75 183 ASP A N 1
ATOM 1470 C CA . ASP A 1 183 ? -1.768 -17.150 -5.469 1.00 93.75 183 ASP A CA 1
ATOM 1471 C C . ASP A 1 183 ? -3.194 -16.614 -5.308 1.00 93.75 183 ASP A C 1
ATOM 1473 O O . ASP A 1 183 ? -4.164 -17.275 -5.684 1.00 93.75 183 ASP A O 1
ATOM 1477 N N . VAL A 1 184 ? -3.329 -15.365 -4.849 1.00 94.12 184 VAL A N 1
ATOM 1478 C CA . VAL A 1 184 ? -4.615 -14.654 -4.800 1.00 94.12 184 VAL A CA 1
ATOM 1479 C C . VAL A 1 184 ? -5.223 -14.520 -6.196 1.00 94.12 184 VAL A C 1
ATOM 1481 O O . VAL A 1 184 ? -6.404 -14.813 -6.392 1.00 94.12 184 VAL A O 1
ATOM 1484 N N . ALA A 1 185 ? -4.427 -14.107 -7.185 1.00 93.75 185 ALA A N 1
ATOM 1485 C CA . ALA A 1 185 ? -4.879 -14.020 -8.567 1.00 93.75 185 ALA A CA 1
ATOM 1486 C C . ALA A 1 185 ? -5.330 -15.390 -9.095 1.00 93.75 185 ALA A C 1
ATOM 1488 O O . ALA A 1 185 ? -6.401 -15.483 -9.689 1.00 93.75 185 ALA A O 1
ATOM 1489 N N . GLN A 1 186 ? -4.578 -16.460 -8.823 1.00 94.12 186 GLN A N 1
ATOM 1490 C CA . GLN A 1 186 ? -4.961 -17.817 -9.224 1.00 94.12 186 GLN A CA 1
ATOM 1491 C C . GLN A 1 186 ? -6.266 -18.280 -8.567 1.00 94.12 186 GLN A C 1
ATOM 1493 O O . GLN A 1 186 ? -7.120 -18.860 -9.242 1.00 94.12 186 GLN A O 1
ATOM 1498 N N . ALA A 1 187 ? -6.473 -17.983 -7.281 1.00 96.19 187 ALA A N 1
ATOM 1499 C CA . ALA A 1 187 ? -7.725 -18.288 -6.593 1.00 96.19 187 ALA A CA 1
ATOM 1500 C C . ALA A 1 187 ? -8.924 -17.575 -7.244 1.00 96.19 187 ALA A C 1
ATOM 1502 O O . ALA A 1 187 ? -9.973 -18.190 -7.448 1.00 96.19 187 ALA A O 1
ATOM 1503 N N . ILE A 1 188 ? -8.755 -16.306 -7.634 1.00 96.25 188 ILE A N 1
ATOM 1504 C CA . ILE A 1 188 ? -9.779 -15.533 -8.352 1.00 96.25 188 ILE A CA 1
ATOM 1505 C C . ILE A 1 188 ? -10.043 -16.140 -9.734 1.00 96.25 188 ILE A C 1
ATOM 1507 O O . ILE A 1 188 ? -11.195 -16.392 -10.075 1.00 96.25 188 ILE A O 1
ATOM 1511 N N . LEU A 1 189 ? -9.007 -16.416 -10.527 1.00 95.75 189 LEU A N 1
ATOM 1512 C CA . LEU A 1 189 ? -9.163 -16.989 -11.869 1.00 95.75 189 LEU A CA 1
ATOM 1513 C C . LEU A 1 189 ? -9.872 -18.344 -11.839 1.00 95.75 189 LEU A C 1
ATOM 1515 O O . LEU A 1 189 ? -10.763 -18.587 -12.655 1.00 95.75 189 LEU A O 1
ATOM 1519 N N . LYS A 1 190 ? -9.540 -19.183 -10.851 1.00 96.81 190 LYS A N 1
ATOM 1520 C CA . LYS A 1 190 ? -10.235 -20.444 -10.591 1.00 96.81 190 LYS A CA 1
ATOM 1521 C C . LYS A 1 190 ? -11.709 -20.218 -10.252 1.00 96.81 190 LYS A C 1
ATOM 1523 O O . LYS A 1 190 ? -12.555 -20.907 -10.802 1.00 96.81 190 LYS A O 1
ATOM 1528 N N . ALA A 1 191 ? -12.033 -19.248 -9.395 1.00 96.38 191 ALA A N 1
ATOM 1529 C CA . ALA A 1 191 ? -13.422 -18.919 -9.055 1.00 96.38 191 ALA A CA 1
ATOM 1530 C C . ALA A 1 191 ? -14.229 -18.387 -10.255 1.00 96.38 191 ALA A C 1
ATOM 1532 O O . ALA A 1 191 ? -15.451 -18.518 -10.287 1.00 96.38 191 ALA A O 1
ATOM 1533 N N . PHE A 1 192 ? -13.553 -17.796 -11.242 1.00 94.75 192 PHE A N 1
ATOM 1534 C CA . PHE A 1 192 ? -14.152 -17.342 -12.494 1.00 94.75 192 PHE A CA 1
ATOM 1535 C C . PHE A 1 192 ? -14.160 -18.412 -13.592 1.00 94.75 192 PHE A C 1
ATOM 1537 O O . PHE A 1 192 ? -14.632 -18.102 -14.683 1.00 94.75 192 PHE A O 1
ATOM 1544 N N . ASP A 1 193 ? -13.653 -19.629 -13.371 1.00 95.31 193 ASP A N 1
ATOM 1545 C CA . ASP A 1 193 ? -13.431 -20.635 -14.423 1.00 95.31 193 ASP A CA 1
ATOM 1546 C C . ASP A 1 193 ? -12.714 -20.047 -15.659 1.00 95.31 193 ASP A C 1
ATOM 1548 O O . ASP A 1 193 ? -13.088 -20.307 -16.806 1.00 95.31 193 ASP A O 1
ATOM 1552 N N . PHE A 1 194 ? -11.728 -19.173 -15.442 1.00 94.25 194 PHE A N 1
ATOM 1553 C CA . PHE A 1 194 ? -11.011 -18.496 -16.521 1.00 94.25 194 PHE A CA 1
ATOM 1554 C C . PHE A 1 194 ? -9.987 -19.434 -17.178 1.00 94.25 194 PHE A C 1
ATOM 1556 O O . PHE A 1 194 ? -9.199 -20.071 -16.486 1.00 94.25 194 PHE A O 1
ATOM 1563 N N . GLN A 1 195 ? -10.000 -19.503 -18.513 1.00 91.56 195 GLN A N 1
ATOM 1564 C CA . GLN A 1 195 ? -9.146 -20.398 -19.317 1.00 91.56 195 GLN A CA 1
ATOM 1565 C C . GLN A 1 195 ? -8.199 -19.643 -20.268 1.00 91.56 195 GLN A C 1
ATOM 1567 O O . GLN A 1 195 ? -7.532 -20.268 -21.087 1.00 91.56 195 GLN A O 1
ATOM 1572 N N . GLY A 1 196 ? -8.184 -18.308 -20.215 1.00 89.94 196 GLY A N 1
ATOM 1573 C CA . GLY A 1 196 ? -7.311 -17.490 -21.056 1.00 89.94 196 GLY A CA 1
ATOM 1574 C C . GLY A 1 196 ? -5.889 -17.378 -20.505 1.00 89.94 196 GLY A C 1
ATOM 1575 O O . GLY A 1 196 ? -5.581 -17.848 -19.407 1.00 89.94 196 GLY A O 1
ATOM 1576 N N . ASP A 1 197 ? -5.028 -16.697 -21.258 1.00 90.00 197 ASP A N 1
ATOM 1577 C CA . ASP A 1 197 ? -3.630 -16.509 -20.875 1.00 90.00 197 ASP A CA 1
ATOM 1578 C C . ASP A 1 197 ? -3.485 -15.601 -19.649 1.00 90.00 197 ASP A C 1
ATOM 1580 O O . ASP A 1 197 ? -4.157 -14.574 -19.522 1.00 90.00 197 ASP A O 1
ATOM 1584 N N . VAL A 1 198 ? -2.557 -15.952 -18.758 1.00 89.81 198 VAL A N 1
ATOM 1585 C CA . VAL A 1 198 ? -2.179 -15.137 -17.597 1.00 89.81 198 VAL A CA 1
ATOM 1586 C C . VAL A 1 198 ? -0.810 -14.528 -17.856 1.00 89.81 198 VAL A C 1
ATOM 1588 O O . VAL A 1 198 ? 0.179 -15.246 -18.002 1.00 89.81 198 VAL A O 1
ATOM 1591 N N . ILE A 1 199 ? -0.744 -13.199 -17.891 1.00 87.75 199 ILE A N 1
ATOM 1592 C CA . ILE A 1 199 ? 0.477 -12.453 -18.193 1.00 87.75 199 ILE A CA 1
ATOM 1593 C C . ILE A 1 199 ? 0.909 -11.677 -16.952 1.00 87.75 199 ILE A C 1
ATOM 1595 O O . ILE A 1 199 ? 0.147 -10.889 -16.390 1.00 87.75 199 ILE A O 1
ATOM 1599 N N . TYR A 1 200 ? 2.161 -11.877 -16.546 1.00 79.25 200 TYR A N 1
ATOM 1600 C CA . TYR A 1 200 ? 2.806 -11.058 -15.525 1.00 79.25 200 TYR A CA 1
ATOM 1601 C C . TYR A 1 200 ? 3.486 -9.867 -16.190 1.00 79.25 200 TYR A C 1
ATOM 1603 O O . TYR A 1 200 ? 4.481 -10.016 -16.897 1.00 79.25 200 TYR A O 1
ATOM 1611 N N . LEU A 1 201 ? 2.952 -8.678 -15.941 1.00 76.12 201 LEU A N 1
ATOM 1612 C CA . LEU A 1 201 ? 3.531 -7.414 -16.368 1.00 76.12 201 LEU A CA 1
ATOM 1613 C C . LEU A 1 201 ? 4.582 -6.971 -15.346 1.00 76.12 201 LEU A C 1
ATOM 1615 O O . LEU A 1 201 ? 4.336 -6.102 -14.506 1.00 76.12 201 LEU A O 1
ATOM 1619 N N . THR A 1 202 ? 5.743 -7.632 -15.368 1.00 61.75 202 THR A N 1
ATOM 1620 C CA . THR A 1 202 ? 6.868 -7.363 -14.450 1.00 61.75 202 THR A CA 1
ATOM 1621 C C . THR A 1 202 ? 7.509 -5.998 -14.674 1.00 61.75 202 THR A C 1
ATOM 1623 O O . THR A 1 202 ? 8.101 -5.440 -13.768 1.00 61.75 202 THR A O 1
ATOM 1626 N N . ASP A 1 203 ? 7.338 -5.442 -15.861 1.00 51.34 203 ASP A N 1
ATOM 1627 C CA . ASP A 1 203 ? 7.667 -4.073 -16.264 1.00 51.34 203 ASP A CA 1
ATOM 1628 C C . ASP A 1 203 ? 6.799 -2.988 -15.591 1.00 51.34 203 ASP A C 1
ATOM 1630 O O . ASP A 1 203 ? 7.152 -1.809 -15.609 1.00 51.34 203 ASP A O 1
ATOM 1634 N N . LYS A 1 204 ? 5.653 -3.378 -15.020 1.00 52.03 204 LYS A N 1
ATOM 1635 C CA . LYS A 1 204 ? 4.830 -2.558 -14.126 1.00 52.03 204 LYS A CA 1
ATOM 1636 C C . LYS A 1 204 ? 5.214 -2.751 -12.650 1.00 52.03 204 LYS A C 1
ATOM 1638 O O . LYS A 1 204 ? 4.538 -2.181 -11.801 1.00 52.03 204 LYS A O 1
ATOM 1643 N N . ALA A 1 205 ? 6.259 -3.533 -12.335 1.00 43.97 205 ALA A N 1
ATOM 1644 C CA . ALA A 1 205 ? 6.891 -3.523 -11.013 1.00 43.97 205 ALA A CA 1
ATOM 1645 C C . ALA A 1 205 ? 7.860 -2.332 -10.898 1.00 43.97 205 ALA A C 1
ATOM 1647 O O . ALA A 1 205 ? 8.970 -2.366 -11.418 1.00 43.97 205 ALA A O 1
ATOM 1648 N N . ASP A 1 206 ? 7.369 -1.265 -10.274 1.00 51.84 206 ASP A N 1
ATOM 1649 C CA . ASP A 1 206 ? 7.946 -0.413 -9.218 1.00 51.84 206 ASP A CA 1
ATOM 1650 C C . ASP A 1 206 ? 9.456 -0.090 -9.123 1.00 51.84 206 ASP A C 1
ATOM 1652 O O . ASP A 1 206 ? 9.878 0.381 -8.074 1.00 51.84 206 ASP A O 1
ATOM 1656 N N . ASP A 1 207 ? 10.261 -0.195 -10.183 1.00 53.59 207 ASP A N 1
ATOM 1657 C CA . ASP A 1 207 ? 11.603 0.417 -10.215 1.00 53.59 207 ASP A CA 1
ATOM 1658 C C . ASP A 1 207 ? 11.799 1.310 -11.445 1.00 53.59 207 ASP A C 1
ATOM 1660 O O . ASP A 1 207 ? 12.478 0.970 -12.414 1.00 53.59 207 ASP A O 1
ATOM 1664 N N . HIS A 1 208 ? 11.187 2.494 -11.418 1.00 63.03 208 HIS A N 1
ATOM 1665 C CA . HIS A 1 208 ? 11.398 3.510 -12.444 1.00 63.03 208 HIS A CA 1
ATOM 1666 C C . HIS A 1 208 ? 11.623 4.902 -11.838 1.00 63.03 208 HIS A C 1
ATOM 1668 O O . HIS A 1 208 ? 11.134 5.227 -10.759 1.00 63.03 208 HIS A O 1
ATOM 1674 N N . ARG A 1 209 ? 12.375 5.756 -12.547 1.00 70.06 209 ARG A N 1
ATOM 1675 C CA . ARG A 1 209 ? 12.696 7.143 -12.139 1.00 70.06 209 ARG A CA 1
ATOM 1676 C C . ARG A 1 209 ? 11.674 8.187 -12.632 1.00 70.06 209 ARG A C 1
ATOM 1678 O O . ARG A 1 209 ? 11.901 9.378 -12.473 1.00 70.06 209 ARG A O 1
ATOM 1685 N N . GLY A 1 210 ? 10.559 7.762 -13.233 1.00 63.81 210 GLY A N 1
ATOM 1686 C CA . GLY A 1 210 ? 9.458 8.644 -13.670 1.00 63.81 210 GLY A CA 1
ATOM 1687 C C . GLY A 1 210 ? 8.082 7.998 -13.534 1.00 63.81 210 GLY A C 1
ATOM 1688 O O . GLY A 1 210 ? 7.867 7.232 -12.614 1.00 63.81 210 GLY A O 1
ATOM 1689 N N . THR A 1 211 ? 7.143 8.254 -14.433 1.00 63.50 211 THR A N 1
ATOM 1690 C CA . THR A 1 211 ? 5.820 7.600 -14.523 1.00 63.50 211 THR A CA 1
ATOM 1691 C C . THR A 1 211 ? 5.449 7.404 -15.996 1.00 63.50 211 THR A C 1
ATOM 1693 O O . THR A 1 211 ? 6.102 7.997 -16.854 1.00 63.50 211 THR A O 1
ATOM 1696 N N . PRO A 1 212 ? 4.393 6.642 -16.346 1.00 61.75 212 PRO A N 1
ATOM 1697 C CA . PRO A 1 212 ? 3.932 6.571 -17.735 1.00 61.75 212 PRO A CA 1
ATOM 1698 C C . PRO A 1 212 ? 3.585 7.941 -18.349 1.00 61.75 212 PRO A C 1
ATOM 1700 O O . PRO A 1 212 ? 3.724 8.118 -19.553 1.00 61.75 212 PRO A O 1
ATOM 1703 N N . GLN A 1 213 ? 3.142 8.908 -17.536 1.00 60.00 213 GLN A N 1
ATOM 1704 C CA . GLN A 1 213 ? 2.782 10.261 -17.981 1.00 60.00 213 GLN A CA 1
ATOM 1705 C C . GLN A 1 213 ? 3.970 11.238 -17.986 1.00 60.00 213 GLN A C 1
ATOM 1707 O O . GLN A 1 213 ? 3.947 12.223 -18.716 1.00 60.00 213 GLN A O 1
ATOM 1712 N N . SER A 1 214 ? 4.992 10.979 -17.170 1.00 69.12 214 SER A N 1
ATOM 1713 C CA . SER A 1 214 ? 6.210 11.787 -17.045 1.00 69.12 214 SER A CA 1
ATOM 1714 C C . SER A 1 214 ? 7.409 10.838 -16.929 1.00 69.12 214 SER A C 1
ATOM 1716 O O . SER A 1 214 ? 7.856 10.533 -15.819 1.00 69.12 214 SER A O 1
ATOM 1718 N N . PRO A 1 215 ? 7.854 10.249 -18.054 1.00 73.94 215 PRO A N 1
ATOM 1719 C CA . PRO A 1 215 ? 8.877 9.214 -18.040 1.00 73.94 215 PRO A CA 1
ATOM 1720 C C . PRO A 1 215 ? 10.234 9.803 -17.656 1.00 73.94 215 PRO A C 1
ATOM 1722 O O . PRO A 1 215 ? 10.665 10.816 -18.199 1.00 73.94 215 PRO A O 1
ATOM 1725 N N . GLY A 1 216 ? 10.927 9.128 -16.740 1.00 81.25 216 GLY A N 1
ATOM 1726 C CA . GLY A 1 216 ? 12.284 9.498 -16.363 1.00 81.25 216 GLY A CA 1
ATOM 1727 C C . GLY A 1 216 ? 13.271 9.104 -17.461 1.00 81.25 216 GLY A C 1
ATOM 1728 O O . GLY A 1 216 ? 13.072 8.111 -18.160 1.00 81.25 216 GLY A O 1
ATOM 1729 N N . ARG A 1 217 ? 14.359 9.860 -17.595 1.00 88.06 217 ARG A N 1
ATOM 1730 C CA . ARG A 1 217 ? 15.492 9.558 -18.471 1.00 88.06 217 ARG A CA 1
ATOM 1731 C C . ARG A 1 217 ? 16.651 8.989 -17.653 1.00 88.06 217 ARG A C 1
ATOM 1733 O O . ARG A 1 217 ? 17.126 9.614 -16.705 1.00 88.06 217 ARG A O 1
ATOM 1740 N N . VAL A 1 218 ? 17.113 7.806 -18.044 1.00 84.31 218 VAL A N 1
ATOM 1741 C CA . VAL A 1 218 ? 18.316 7.142 -17.515 1.00 84.31 218 VAL A CA 1
ATOM 1742 C C . VAL A 1 218 ? 19.280 6.838 -18.664 1.00 84.31 218 VAL A C 1
ATOM 1744 O O . VAL A 1 218 ? 18.906 6.964 -19.833 1.00 84.31 218 VAL A O 1
ATOM 1747 N N . VAL A 1 219 ? 20.528 6.483 -18.349 1.00 83.44 219 VAL A N 1
ATOM 1748 C CA . VAL A 1 219 ? 21.539 6.165 -19.369 1.00 83.44 219 VAL A CA 1
ATOM 1749 C C . VAL A 1 219 ? 21.103 4.959 -20.190 1.00 83.44 219 VAL A C 1
ATOM 1751 O O . VAL A 1 219 ? 20.666 3.952 -19.640 1.00 83.44 219 VAL A O 1
ATOM 1754 N N . ASN A 1 220 ? 21.285 5.063 -21.505 1.00 77.94 220 ASN A N 1
ATOM 1755 C CA . ASN A 1 220 ? 21.141 3.954 -22.437 1.00 77.94 220 ASN A CA 1
ATOM 1756 C C . ASN A 1 220 ? 22.484 3.715 -23.126 1.00 77.94 220 ASN A C 1
ATOM 1758 O O . ASN A 1 220 ? 23.139 4.668 -23.551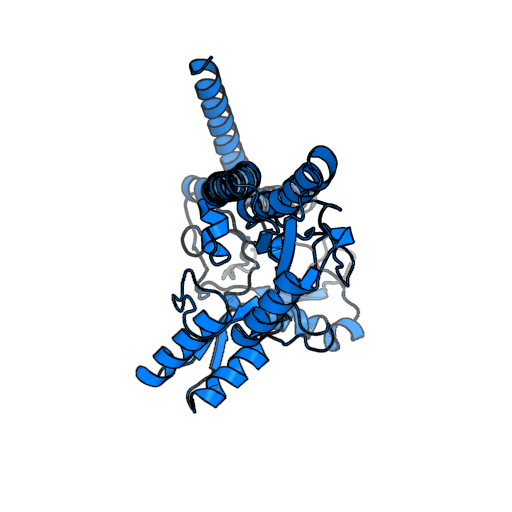 1.00 77.94 220 ASN A O 1
ATOM 1762 N N . LEU A 1 221 ? 22.865 2.450 -23.278 1.00 78.31 221 LEU A N 1
ATOM 1763 C CA . LEU A 1 221 ? 23.972 2.061 -24.143 1.00 78.31 221 LEU A CA 1
ATOM 1764 C C . LEU A 1 221 ? 23.413 1.790 -25.536 1.00 78.31 221 LEU A C 1
ATOM 1766 O O . LEU A 1 221 ? 22.593 0.896 -25.719 1.00 78.31 221 LEU A O 1
ATOM 1770 N N . LEU A 1 222 ? 23.824 2.596 -26.512 1.00 78.00 222 LEU A N 1
ATOM 1771 C CA . LEU A 1 222 ? 23.369 2.468 -27.891 1.00 78.00 222 LEU A CA 1
ATOM 1772 C C . LEU A 1 222 ? 24.491 1.909 -28.751 1.00 78.00 222 LEU A C 1
ATOM 1774 O O . LEU A 1 222 ? 25.586 2.465 -28.793 1.00 78.00 222 LEU A O 1
ATOM 1778 N N . GLU A 1 223 ? 24.178 0.849 -29.484 1.00 75.25 223 GLU A N 1
ATOM 1779 C CA . GLU A 1 223 ? 25.053 0.338 -30.529 1.00 75.25 223 GLU A CA 1
ATOM 1780 C C . GLU A 1 223 ? 25.136 1.353 -31.678 1.00 75.25 223 GLU A C 1
ATOM 1782 O O . GLU A 1 223 ? 24.135 1.967 -32.083 1.00 75.25 223 GLU A O 1
ATOM 1787 N N . VAL A 1 224 ? 26.356 1.570 -32.161 1.00 77.62 224 VAL A N 1
ATOM 1788 C CA . VAL A 1 224 ? 26.674 2.456 -33.280 1.00 77.62 224 VAL A CA 1
ATOM 1789 C C . VAL A 1 224 ? 27.649 1.735 -34.204 1.00 77.62 224 VAL A C 1
ATOM 1791 O O . VAL A 1 224 ? 28.597 1.117 -33.727 1.00 77.62 224 VAL A O 1
ATOM 1794 N N . ASP A 1 225 ? 27.450 1.852 -35.518 1.00 73.94 225 ASP A N 1
ATOM 1795 C CA . ASP A 1 225 ? 28.341 1.287 -36.548 1.00 73.94 225 ASP A CA 1
ATOM 1796 C C . ASP A 1 225 ? 29.638 2.114 -36.685 1.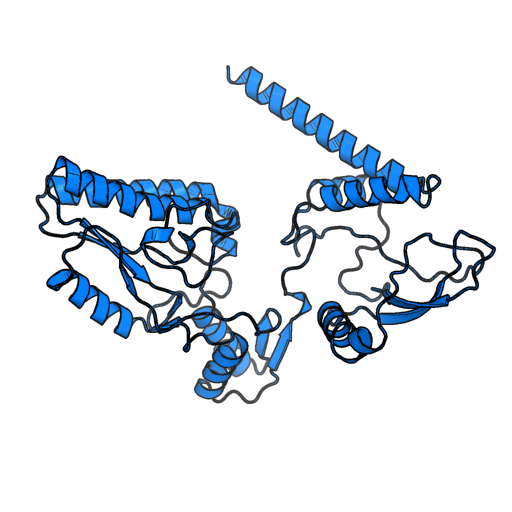00 73.94 225 ASP A C 1
ATOM 1798 O O . ASP A 1 225 ? 29.984 2.613 -37.757 1.00 73.94 225 ASP A O 1
ATOM 1802 N N . GLN A 1 226 ? 30.320 2.338 -35.562 1.00 76.44 226 GLN A N 1
ATOM 1803 C CA . GLN A 1 226 ? 31.550 3.120 -35.429 1.00 76.44 226 GLN A CA 1
ATOM 1804 C C . GLN A 1 226 ? 32.456 2.445 -34.388 1.00 76.44 226 GLN A C 1
ATOM 1806 O O . GLN A 1 226 ? 32.338 2.742 -33.196 1.00 76.44 226 GLN A O 1
ATOM 1811 N N . PRO A 1 227 ? 33.342 1.518 -34.798 1.00 67.56 227 PRO A N 1
ATOM 1812 C CA . PRO A 1 227 ? 34.163 0.718 -33.882 1.00 67.56 227 PRO A CA 1
ATOM 1813 C C . PRO A 1 227 ? 35.153 1.545 -33.041 1.00 67.56 227 PRO A C 1
ATOM 1815 O O . PRO A 1 227 ? 35.703 1.052 -32.061 1.00 67.56 227 PRO A O 1
ATOM 1818 N N . GLU A 1 228 ? 35.393 2.806 -33.398 1.00 73.56 228 GLU A N 1
ATOM 1819 C CA . GLU A 1 228 ? 36.216 3.751 -32.644 1.00 73.56 228 GLU A CA 1
ATOM 1820 C C . GLU A 1 228 ? 35.489 4.406 -31.457 1.00 73.56 228 GLU A C 1
ATOM 1822 O O . GLU A 1 228 ? 36.129 5.034 -30.604 1.00 73.56 228 GLU A O 1
ATOM 1827 N N . LYS A 1 229 ? 34.155 4.299 -31.397 1.00 80.81 229 LYS A N 1
ATOM 1828 C CA . LYS A 1 229 ? 33.358 4.844 -30.298 1.00 80.81 229 LYS A CA 1
ATOM 1829 C C . LYS A 1 229 ? 33.463 3.921 -29.093 1.00 80.81 229 LYS A C 1
ATOM 1831 O O . LYS A 1 229 ? 33.240 2.721 -29.181 1.00 80.81 229 LYS A O 1
ATOM 1836 N N . LYS A 1 230 ? 33.768 4.512 -27.943 1.00 82.50 230 LYS A N 1
ATOM 1837 C CA . LYS A 1 230 ? 33.859 3.817 -26.660 1.00 82.50 230 LYS A CA 1
ATOM 1838 C C . LYS A 1 230 ? 33.034 4.541 -25.612 1.00 82.50 230 LYS A C 1
ATOM 1840 O O . LYS A 1 230 ? 32.864 5.758 -25.688 1.00 82.50 230 LYS A O 1
ATOM 1845 N N . VAL A 1 231 ? 32.578 3.782 -24.630 1.00 84.31 231 VAL A N 1
ATOM 1846 C CA . VAL A 1 231 ? 31.935 4.283 -23.417 1.00 84.31 231 VAL A CA 1
ATOM 1847 C C . VAL A 1 231 ? 32.773 3.867 -22.220 1.00 84.31 231 VAL A C 1
ATOM 1849 O O . VAL A 1 231 ? 33.443 2.833 -22.255 1.00 84.31 231 VAL A O 1
ATOM 1852 N N . TRP A 1 232 ? 32.747 4.673 -21.168 1.00 87.25 232 TRP A N 1
ATOM 1853 C CA . TRP A 1 232 ? 33.387 4.323 -19.910 1.00 87.25 232 TRP A CA 1
ATOM 1854 C C . TRP A 1 232 ? 32.359 3.807 -18.910 1.00 87.25 232 TRP A C 1
ATOM 1856 O O . TRP A 1 232 ? 31.202 4.220 -18.918 1.00 87.25 232 TRP A O 1
ATOM 1866 N N . GLY A 1 233 ? 32.793 2.904 -18.039 1.00 87.25 233 GLY A N 1
ATOM 1867 C CA . GLY A 1 233 ? 31.949 2.319 -17.009 1.00 87.25 233 GLY A CA 1
ATOM 1868 C C . GLY A 1 233 ? 32.761 1.497 -16.018 1.00 87.25 233 GLY A C 1
ATOM 1869 O O . GLY A 1 233 ? 33.987 1.420 -16.109 1.00 87.25 233 GLY A O 1
ATOM 1870 N N . VAL A 1 234 ? 32.056 0.880 -15.074 1.00 88.06 234 VAL A N 1
ATOM 1871 C CA . VAL A 1 234 ? 32.628 -0.024 -14.073 1.00 88.06 234 VAL A CA 1
ATOM 1872 C C . VAL A 1 234 ? 32.062 -1.416 -14.304 1.00 88.06 234 VAL A C 1
ATOM 1874 O O . VAL A 1 234 ? 30.846 -1.580 -14.393 1.00 88.06 234 VAL A O 1
ATOM 1877 N N . ALA A 1 235 ? 32.943 -2.408 -14.384 1.00 89.06 235 ALA A N 1
ATOM 1878 C CA . ALA A 1 235 ? 32.568 -3.812 -14.339 1.00 89.06 235 ALA A CA 1
ATOM 1879 C C . ALA A 1 235 ? 32.716 -4.325 -12.903 1.00 89.06 235 ALA A C 1
ATOM 1881 O O . ALA A 1 235 ? 33.707 -4.029 -12.235 1.00 89.06 235 ALA A O 1
ATOM 1882 N N . TYR A 1 236 ? 31.735 -5.094 -12.439 1.00 88.06 236 TYR A N 1
ATOM 1883 C CA . TYR A 1 236 ? 31.784 -5.756 -11.140 1.00 88.06 236 TYR A CA 1
ATOM 1884 C C . TYR A 1 236 ? 32.089 -7.233 -11.353 1.00 88.06 236 TYR A C 1
ATOM 1886 O O . TYR A 1 236 ? 31.414 -7.899 -12.137 1.00 88.06 236 TYR A O 1
ATOM 1894 N N . GLU A 1 237 ? 33.109 -7.733 -10.662 1.00 89.56 237 GLU A N 1
ATOM 1895 C CA . GLU A 1 237 ? 33.405 -9.160 -10.619 1.00 89.56 237 GLU A CA 1
ATOM 1896 C C . GLU A 1 237 ? 32.479 -9.829 -9.604 1.00 89.56 237 GLU A C 1
ATOM 1898 O O . GLU A 1 237 ? 32.313 -9.351 -8.479 1.00 89.56 237 GLU A O 1
ATOM 1903 N N . ILE A 1 238 ? 31.837 -10.909 -10.032 1.00 87.62 238 ILE A N 1
ATOM 1904 C CA . ILE A 1 238 ? 30.870 -11.663 -9.241 1.00 87.62 238 ILE A CA 1
ATOM 1905 C C . ILE A 1 238 ? 31.377 -13.095 -9.189 1.00 87.62 238 ILE A C 1
ATOM 1907 O O . ILE A 1 238 ? 31.793 -13.633 -10.213 1.00 87.62 238 ILE A O 1
ATOM 1911 N N . ASP A 1 239 ? 31.341 -13.697 -8.002 1.00 91.31 239 ASP A N 1
ATOM 1912 C CA . ASP A 1 239 ? 31.690 -15.105 -7.828 1.00 91.31 239 ASP A CA 1
ATOM 1913 C C . ASP A 1 239 ? 30.843 -15.988 -8.758 1.00 91.31 239 ASP A C 1
ATOM 1915 O O . ASP A 1 239 ? 29.622 -15.832 -8.829 1.00 91.31 239 ASP A O 1
ATOM 1919 N N . GLU A 1 240 ? 31.492 -16.909 -9.472 1.00 86.94 240 GLU A N 1
ATOM 1920 C CA . GLU A 1 240 ? 30.856 -17.736 -10.505 1.00 86.94 240 GLU A CA 1
ATOM 1921 C C . GLU A 1 240 ? 29.739 -18.625 -9.933 1.00 86.94 240 GLU A C 1
ATOM 1923 O O . GLU A 1 240 ? 28.698 -18.816 -10.565 1.00 86.94 240 GLU A O 1
ATOM 1928 N N . THR A 1 241 ? 29.905 -19.094 -8.694 1.00 88.06 241 THR A N 1
ATOM 1929 C CA . THR A 1 241 ? 28.896 -19.890 -7.986 1.00 88.06 241 THR A CA 1
ATOM 1930 C C . THR A 1 241 ? 27.672 -19.032 -7.678 1.00 88.06 241 THR A C 1
ATOM 1932 O O . THR A 1 241 ? 26.545 -19.402 -8.009 1.00 88.06 241 THR A O 1
ATOM 1935 N N . LEU A 1 242 ? 27.882 -17.835 -7.115 1.00 86.81 242 LEU A N 1
ATOM 1936 C CA . LEU A 1 242 ? 26.793 -16.894 -6.825 1.00 86.81 242 LEU A CA 1
ATOM 1937 C C . LEU A 1 242 ? 26.084 -16.419 -8.097 1.00 86.81 242 LEU A C 1
ATOM 1939 O O . LEU A 1 242 ? 24.863 -16.213 -8.080 1.00 86.81 242 LEU A O 1
ATOM 1943 N N . TRP A 1 243 ? 26.839 -16.253 -9.185 1.00 85.62 243 TRP A N 1
ATOM 1944 C CA . TRP A 1 243 ? 26.325 -15.877 -10.492 1.00 85.62 243 TRP A CA 1
ATOM 1945 C C . TRP A 1 243 ? 25.293 -16.881 -11.001 1.00 85.62 243 TRP A C 1
ATOM 1947 O O . TRP A 1 243 ? 24.149 -16.488 -11.246 1.00 85.62 243 TRP A O 1
ATOM 1957 N N . GLU A 1 244 ? 25.658 -18.161 -11.100 1.00 83.75 244 GLU A N 1
ATOM 1958 C CA . GLU A 1 244 ? 24.767 -19.196 -11.636 1.00 83.75 244 GLU A CA 1
ATOM 1959 C C . GLU A 1 244 ? 23.629 -19.562 -10.671 1.00 83.75 244 GLU A C 1
ATOM 1961 O O . GLU A 1 244 ? 22.495 -19.775 -11.106 1.00 83.75 244 GLU A O 1
ATOM 1966 N N . GLU A 1 245 ? 23.877 -19.581 -9.359 1.00 80.75 245 GLU A N 1
ATOM 1967 C CA . GLU A 1 245 ? 22.852 -19.974 -8.385 1.00 80.75 245 GLU A CA 1
ATOM 1968 C C . GLU A 1 245 ? 21.787 -18.892 -8.153 1.00 80.75 245 GLU A C 1
ATOM 1970 O O . GLU A 1 245 ? 20.618 -19.213 -7.904 1.00 80.75 245 GLU A O 1
ATOM 1975 N N . SER A 1 246 ? 22.161 -17.606 -8.213 1.00 79.62 246 SER A N 1
ATOM 1976 C CA . SER A 1 246 ? 21.285 -16.532 -7.724 1.00 79.62 246 SER A CA 1
ATOM 1977 C C . SER A 1 246 ? 21.299 -15.240 -8.542 1.00 79.62 246 SER A C 1
ATOM 1979 O O . SER A 1 246 ? 20.224 -14.768 -8.927 1.00 79.62 246 SER A O 1
ATOM 1981 N N . VAL A 1 247 ? 22.467 -14.658 -8.826 1.00 80.94 247 VAL A N 1
ATOM 1982 C CA . VAL A 1 247 ? 22.553 -13.284 -9.347 1.00 80.94 247 VAL A CA 1
ATOM 1983 C C . VAL A 1 247 ? 22.017 -13.200 -10.769 1.00 80.94 247 VAL A C 1
ATOM 1985 O O . VAL A 1 247 ? 21.185 -12.339 -11.055 1.00 80.94 247 VAL A O 1
ATOM 1988 N N . LYS A 1 248 ? 22.408 -14.135 -11.638 1.00 82.12 248 LYS A N 1
ATOM 1989 C CA . LYS A 1 248 ? 21.917 -14.207 -13.017 1.00 82.12 248 LYS A CA 1
ATOM 1990 C C . LYS A 1 248 ? 20.401 -14.330 -13.054 1.00 82.12 248 LYS A C 1
ATOM 1992 O O . LYS A 1 248 ? 19.740 -13.541 -13.708 1.00 82.12 248 LYS A O 1
ATOM 1997 N N . LYS A 1 249 ? 19.826 -15.227 -12.247 1.00 78.31 249 LYS A N 1
ATOM 1998 C CA . LYS A 1 249 ? 18.370 -15.414 -12.160 1.00 78.31 249 LYS A CA 1
ATOM 1999 C C . LYS A 1 249 ? 17.639 -14.155 -11.685 1.00 78.31 249 LYS A C 1
ATOM 2001 O O . LYS A 1 249 ? 16.511 -13.913 -12.115 1.00 78.31 249 LYS A O 1
ATOM 2006 N N . GLN A 1 250 ? 18.237 -13.377 -10.782 1.00 72.12 250 GLN A N 1
ATOM 2007 C CA . GLN A 1 250 ? 17.665 -12.113 -10.313 1.00 72.12 250 GLN A CA 1
ATOM 2008 C C . GLN A 1 250 ? 17.766 -11.008 -11.368 1.00 72.12 250 GLN A C 1
ATOM 2010 O O . GLN A 1 250 ? 16.773 -10.320 -11.598 1.00 72.12 250 GLN A O 1
ATOM 2015 N N . LEU A 1 251 ? 18.914 -10.870 -12.035 1.00 72.00 251 LEU A N 1
ATOM 2016 C CA . LEU A 1 251 ? 19.111 -9.909 -13.121 1.00 72.00 251 LEU A CA 1
ATOM 2017 C C . LEU A 1 251 ? 18.227 -10.251 -14.322 1.00 72.00 251 LEU A C 1
ATOM 2019 O O . LEU A 1 251 ? 17.406 -9.431 -14.714 1.00 72.00 251 LEU A O 1
ATOM 2023 N N . ASP A 1 252 ? 18.251 -11.496 -14.795 1.00 71.12 252 ASP A N 1
ATOM 2024 C CA . ASP A 1 252 ? 17.352 -11.999 -15.839 1.00 71.12 252 ASP A CA 1
ATOM 2025 C C . ASP A 1 252 ? 15.885 -11.767 -15.491 1.00 71.12 252 ASP A C 1
ATOM 2027 O O . ASP A 1 252 ? 15.066 -11.597 -16.38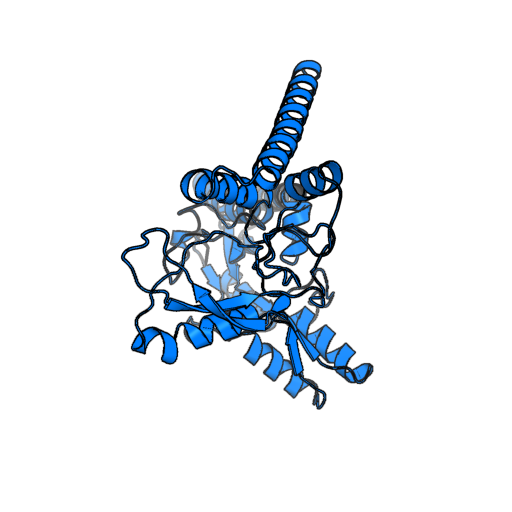3 1.00 71.12 252 ASP A O 1
ATOM 2031 N N . HIS A 1 253 ? 15.519 -11.790 -14.204 1.00 62.78 253 HIS A N 1
ATOM 2032 C CA . HIS A 1 253 ? 14.162 -11.508 -13.746 1.00 62.78 253 HIS A CA 1
ATOM 2033 C C . HIS A 1 253 ? 13.819 -10.020 -13.725 1.00 62.78 253 HIS A C 1
ATOM 2035 O O . HIS A 1 253 ? 12.705 -9.670 -14.123 1.00 62.78 253 HIS A O 1
ATOM 2041 N N . ARG A 1 254 ? 14.744 -9.176 -13.264 1.00 61.41 254 ARG A N 1
ATOM 2042 C CA . ARG A 1 254 ? 14.611 -7.717 -13.248 1.00 61.41 254 ARG A CA 1
ATOM 2043 C C . ARG A 1 254 ? 14.495 -7.161 -14.667 1.00 61.41 254 ARG A C 1
ATOM 2045 O O . ARG A 1 254 ? 13.655 -6.311 -14.931 1.00 61.41 254 ARG A O 1
ATOM 2052 N N . GLU A 1 255 ? 15.278 -7.710 -15.586 1.00 63.22 255 GLU A N 1
ATOM 2053 C CA . GLU A 1 255 ? 15.481 -7.179 -16.934 1.00 63.22 255 GLU A CA 1
ATOM 2054 C C . GLU A 1 255 ? 14.508 -7.775 -17.984 1.00 63.22 255 GLU A C 1
ATOM 2056 O O . GLU A 1 255 ? 14.529 -7.384 -19.155 1.00 63.22 255 GLU A O 1
ATOM 2061 N N . LYS A 1 256 ? 13.551 -8.637 -17.570 1.00 56.81 256 LYS A N 1
ATOM 2062 C CA . LYS A 1 256 ? 12.471 -9.201 -18.430 1.00 56.81 256 LYS A CA 1
ATOM 2063 C C . LYS A 1 256 ? 11.592 -8.149 -19.115 1.00 56.81 256 LYS A C 1
ATOM 2065 O O . LYS A 1 256 ? 10.788 -8.502 -19.973 1.00 56.81 256 LYS A O 1
ATOM 2070 N N . GLY A 1 257 ? 11.721 -6.878 -18.734 1.00 54.06 257 GLY A N 1
ATOM 2071 C CA . GLY A 1 257 ? 10.990 -5.743 -19.298 1.00 54.06 257 GLY A CA 1
ATOM 2072 C C . GLY A 1 257 ? 11.342 -5.382 -20.746 1.00 54.06 257 GLY A C 1
ATOM 2073 O O . GLY A 1 257 ? 10.683 -4.503 -21.295 1.00 54.06 257 GLY A O 1
ATOM 2074 N N . GLY A 1 258 ? 12.314 -6.065 -21.365 1.00 59.78 258 GLY A N 1
ATOM 2075 C CA . GLY A 1 258 ? 12.715 -5.862 -22.764 1.00 59.78 258 GLY A CA 1
ATOM 2076 C C . GLY A 1 258 ? 14.202 -5.555 -22.960 1.00 59.78 258 GLY A C 1
ATOM 2077 O O . GLY A 1 258 ? 14.600 -5.168 -24.056 1.00 59.78 258 GLY A O 1
ATOM 2078 N N . TYR A 1 259 ? 15.024 -5.706 -21.922 1.00 70.81 259 TYR A N 1
ATOM 2079 C CA . TYR A 1 259 ? 16.471 -5.564 -22.030 1.00 70.81 259 TYR A CA 1
ATOM 2080 C C . TYR A 1 259 ? 17.072 -6.834 -22.640 1.00 70.81 259 TYR A C 1
ATOM 2082 O O . TYR A 1 259 ? 16.637 -7.954 -22.371 1.00 70.81 259 TYR A O 1
ATOM 2090 N N . THR A 1 260 ? 18.087 -6.651 -23.475 1.00 75.12 260 THR A N 1
ATOM 2091 C CA . THR A 1 260 ? 18.814 -7.726 -24.149 1.00 75.12 260 THR A CA 1
ATOM 2092 C C . THR A 1 260 ? 20.137 -7.980 -23.445 1.00 75.12 260 THR A C 1
ATOM 2094 O O . THR A 1 260 ? 20.854 -7.042 -23.090 1.00 75.12 260 THR A O 1
ATOM 2097 N N . GLN A 1 261 ? 20.465 -9.253 -23.236 1.00 83.75 261 GLN A N 1
ATOM 2098 C CA . GLN A 1 261 ? 21.772 -9.640 -22.725 1.00 83.75 261 GLN A CA 1
ATOM 2099 C C . GLN A 1 261 ? 22.790 -9.595 -23.870 1.00 83.75 261 GLN A C 1
ATOM 2101 O O . GLN A 1 261 ? 22.602 -10.251 -24.897 1.00 83.75 261 GLN A O 1
ATOM 2106 N N . LYS A 1 262 ? 23.879 -8.847 -23.691 1.00 84.31 262 LYS A N 1
ATOM 2107 C CA . LYS A 1 262 ? 25.023 -8.819 -24.609 1.00 84.31 262 LYS A CA 1
ATOM 2108 C C . LYS A 1 262 ? 26.304 -9.167 -23.870 1.00 84.31 262 LYS A C 1
ATOM 2110 O O . LYS A 1 262 ? 26.491 -8.758 -22.729 1.00 84.31 262 LYS A O 1
ATOM 2115 N N . ASN A 1 263 ? 27.184 -9.913 -24.526 1.00 88.19 263 ASN A N 1
ATOM 2116 C CA . ASN A 1 263 ? 28.534 -10.146 -24.032 1.00 88.19 263 ASN A CA 1
ATOM 2117 C C . ASN A 1 263 ? 29.480 -9.242 -24.808 1.00 88.19 263 ASN A C 1
ATOM 2119 O O . ASN A 1 263 ? 29.537 -9.333 -26.030 1.00 88.19 263 ASN A O 1
ATOM 2123 N N . GLU A 1 264 ? 30.195 -8.386 -24.092 1.00 87.88 264 GLU A N 1
ATOM 2124 C CA . GLU A 1 264 ? 31.126 -7.421 -24.669 1.00 87.88 264 GLU A CA 1
ATOM 2125 C C . GLU A 1 264 ? 32.485 -7.525 -23.988 1.00 87.88 264 GLU A C 1
ATOM 2127 O O . GLU A 1 264 ? 32.606 -8.016 -22.861 1.00 87.88 264 GLU A O 1
ATOM 2132 N N . LEU A 1 265 ? 33.523 -7.054 -24.674 1.00 89.81 265 LEU A N 1
ATOM 2133 C CA . LEU A 1 265 ? 34.865 -7.030 -24.115 1.00 89.81 265 LEU A CA 1
ATOM 2134 C C . LEU A 1 265 ? 35.071 -5.736 -23.316 1.00 89.81 265 LEU A C 1
ATOM 2136 O O . LEU A 1 265 ? 35.025 -4.632 -23.858 1.00 89.81 265 LEU A O 1
ATOM 2140 N N . PHE A 1 266 ? 35.309 -5.871 -22.015 1.00 91.06 266 PHE A N 1
ATOM 2141 C CA . PHE A 1 266 ? 35.695 -4.774 -21.139 1.00 91.06 266 PHE A CA 1
ATOM 2142 C C . PHE A 1 266 ? 37.207 -4.572 -21.191 1.00 91.06 266 PHE A C 1
ATOM 2144 O O . PHE A 1 266 ? 37.984 -5.513 -21.013 1.00 91.06 266 PHE A O 1
ATOM 2151 N N . TYR A 1 267 ? 37.617 -3.323 -21.393 1.00 91.06 267 TYR A N 1
ATOM 2152 C CA . TYR A 1 267 ? 39.017 -2.917 -21.427 1.00 91.06 267 TYR A CA 1
ATOM 2153 C C . TYR A 1 267 ? 39.342 -2.133 -20.149 1.00 91.06 267 TYR A C 1
ATOM 2155 O O . TYR A 1 267 ? 38.890 -0.989 -20.021 1.00 91.06 267 TYR A O 1
ATOM 2163 N N . PRO A 1 268 ? 40.101 -2.715 -19.202 1.00 90.94 268 PRO A N 1
ATOM 2164 C CA . PRO A 1 268 ? 40.473 -2.031 -17.971 1.00 90.94 268 PRO A CA 1
ATOM 2165 C C . PRO A 1 268 ? 41.214 -0.716 -18.230 1.00 90.94 268 PRO A C 1
ATOM 2167 O O . PRO A 1 268 ? 41.951 -0.559 -19.207 1.00 90.94 268 PRO A O 1
ATOM 2170 N N . ARG A 1 269 ? 41.032 0.251 -17.322 1.00 87.25 269 ARG A N 1
ATOM 2171 C CA . ARG A 1 269 ? 41.753 1.535 -17.371 1.00 87.25 269 ARG A CA 1
ATOM 2172 C C . ARG A 1 269 ? 43.257 1.333 -17.181 1.00 87.25 269 ARG A C 1
ATOM 2174 O O . ARG A 1 269 ? 44.048 2.042 -17.806 1.00 87.25 269 ARG A O 1
ATOM 2181 N N . ASP A 1 270 ? 43.632 0.390 -16.319 1.00 87.81 270 ASP A N 1
ATOM 2182 C CA . ASP A 1 270 ? 45.008 -0.063 -16.190 1.00 87.81 270 ASP A CA 1
ATOM 2183 C C . ASP A 1 270 ? 45.361 -0.954 -17.386 1.00 87.81 270 ASP A C 1
ATOM 2185 O O . ASP A 1 270 ? 44.841 -2.053 -17.544 1.00 87.81 270 ASP A O 1
ATOM 2189 N N . LYS A 1 271 ? 46.264 -0.468 -18.240 1.00 85.81 271 LYS A N 1
ATOM 2190 C CA . LYS A 1 271 ? 46.686 -1.176 -19.457 1.00 85.81 271 LYS A CA 1
ATOM 2191 C C . LYS A 1 271 ? 47.525 -2.424 -19.181 1.00 85.81 271 LYS A C 1
ATOM 2193 O O . LYS A 1 271 ? 47.887 -3.114 -20.131 1.00 85.81 271 LYS A O 1
ATOM 2198 N N . THR A 1 272 ? 47.906 -2.659 -17.929 1.00 90.25 272 THR A N 1
ATOM 2199 C CA . THR A 1 272 ? 48.608 -3.877 -17.519 1.00 90.25 272 THR A CA 1
ATOM 2200 C C . THR A 1 272 ? 47.654 -5.040 -17.260 1.00 90.25 272 THR A C 1
ATOM 2202 O O . THR A 1 272 ? 48.095 -6.187 -17.287 1.00 90.25 272 THR A O 1
ATOM 2205 N N . GLU A 1 273 ? 46.361 -4.766 -17.071 1.00 91.00 273 GLU A N 1
ATOM 2206 C CA . GLU A 1 273 ? 45.333 -5.792 -16.929 1.00 91.00 273 GLU A CA 1
ATOM 2207 C C . GLU A 1 273 ? 44.823 -6.273 -18.292 1.00 91.00 273 GLU A C 1
ATOM 2209 O O . GLU A 1 273 ? 44.642 -5.498 -19.236 1.00 91.00 273 GLU A O 1
ATOM 2214 N N . GLU A 1 274 ? 44.558 -7.575 -18.390 1.00 91.94 274 GLU A N 1
ATOM 2215 C CA . GLU A 1 274 ? 43.953 -8.165 -19.579 1.00 91.94 274 GLU A CA 1
ATOM 2216 C C . GLU A 1 274 ? 42.475 -7.776 -19.704 1.00 91.94 274 GLU A C 1
ATOM 2218 O O . GLU A 1 274 ? 41.751 -7.612 -18.720 1.00 91.94 274 GLU A O 1
ATOM 2223 N N . SER A 1 275 ? 42.009 -7.653 -20.946 1.00 92.56 275 SER A N 1
ATOM 2224 C CA . SER A 1 275 ? 40.599 -7.419 -21.240 1.00 92.56 275 SER A CA 1
ATOM 2225 C C . SER A 1 275 ? 39.732 -8.596 -20.788 1.00 92.56 275 SER A C 1
ATOM 2227 O O . SER A 1 275 ? 40.085 -9.749 -21.038 1.00 92.56 275 SER A O 1
ATOM 2229 N N . LYS A 1 276 ? 38.574 -8.311 -20.187 1.00 91.88 276 LYS A N 1
ATOM 2230 C CA . LYS A 1 276 ? 37.668 -9.321 -19.617 1.00 91.88 276 LYS A CA 1
ATOM 2231 C C . LYS A 1 276 ? 36.328 -9.320 -20.344 1.00 91.88 276 LYS A C 1
ATOM 2233 O O . LYS A 1 276 ? 35.819 -8.257 -20.687 1.00 91.88 276 LYS A O 1
ATOM 2238 N N . ASN A 1 277 ? 35.731 -10.491 -20.554 1.00 91.31 277 ASN A N 1
ATOM 2239 C CA . ASN A 1 277 ? 34.352 -10.561 -21.041 1.00 91.31 277 ASN A CA 1
ATOM 2240 C C . ASN A 1 277 ? 33.398 -10.101 -19.939 1.00 91.31 277 ASN A C 1
ATOM 2242 O O . ASN A 1 277 ? 33.503 -10.554 -18.800 1.00 91.31 277 ASN A O 1
ATOM 2246 N N . VAL A 1 278 ? 32.460 -9.228 -20.289 1.00 92.12 278 VAL A N 1
ATOM 2247 C CA . VAL A 1 278 ? 31.409 -8.759 -19.388 1.00 92.12 278 VAL A CA 1
ATOM 2248 C C . VAL A 1 278 ? 30.043 -9.007 -20.000 1.00 92.12 278 VAL A C 1
ATOM 2250 O O . VAL A 1 278 ? 29.845 -8.871 -21.207 1.00 92.12 278 VAL A O 1
ATOM 2253 N N . THR A 1 279 ? 29.088 -9.353 -19.147 1.00 88.69 279 THR A N 1
ATOM 2254 C CA . THR A 1 279 ? 27.680 -9.435 -19.515 1.00 88.69 279 THR A CA 1
ATOM 2255 C C . THR A 1 279 ? 27.006 -8.096 -19.227 1.00 88.69 279 THR A C 1
ATOM 2257 O O . THR A 1 279 ? 27.042 -7.598 -18.103 1.00 88.69 279 THR A O 1
ATOM 2260 N N . LEU A 1 280 ? 26.362 -7.532 -20.244 1.00 86.75 280 LEU A N 1
ATOM 2261 C CA . LEU A 1 280 ? 25.588 -6.299 -20.192 1.00 86.75 280 LEU A CA 1
ATOM 2262 C C . LEU A 1 280 ? 24.103 -6.608 -20.392 1.00 86.75 280 LEU A C 1
ATOM 2264 O O . LEU A 1 280 ? 23.752 -7.433 -21.231 1.00 86.75 280 LEU A O 1
ATOM 2268 N N . TYR A 1 281 ? 23.239 -5.893 -19.674 1.00 81.31 281 TYR A N 1
ATOM 2269 C CA . TYR A 1 281 ? 21.799 -5.854 -19.934 1.00 81.31 281 TYR A CA 1
ATOM 2270 C C . TYR A 1 281 ? 21.470 -4.494 -20.545 1.00 81.31 281 TYR A C 1
ATOM 2272 O O . TYR A 1 281 ? 21.663 -3.459 -19.908 1.00 81.31 281 TYR A O 1
ATOM 2280 N N . ILE A 1 282 ? 21.038 -4.483 -21.805 1.00 77.56 282 ILE A N 1
ATOM 2281 C CA . ILE A 1 282 ? 20.894 -3.260 -22.599 1.00 77.56 282 ILE A CA 1
ATOM 2282 C C . ILE A 1 282 ? 19.471 -3.150 -23.138 1.00 77.56 282 ILE A C 1
ATOM 2284 O O . ILE A 1 282 ? 18.996 -4.032 -23.853 1.00 77.56 282 ILE A O 1
ATOM 2288 N N . GLY A 1 283 ? 18.810 -2.035 -22.833 1.00 73.12 283 GLY A N 1
ATOM 2289 C CA . GLY A 1 283 ? 17.585 -1.627 -23.511 1.00 73.12 283 GLY A CA 1
ATOM 2290 C C . GLY A 1 283 ? 17.957 -1.050 -24.871 1.00 73.12 283 GLY A C 1
ATOM 2291 O O . GLY A 1 283 ? 18.649 -0.034 -24.942 1.00 73.12 283 GLY A O 1
ATOM 2292 N N . ASP A 1 284 ? 17.552 -1.715 -25.948 1.00 71.88 284 ASP A N 1
ATOM 2293 C CA . ASP A 1 284 ? 17.845 -1.253 -27.302 1.00 71.88 284 ASP A CA 1
ATOM 2294 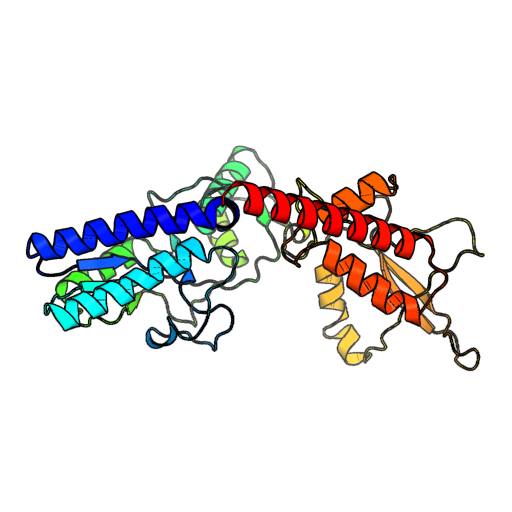C C . ASP A 1 284 ? 16.840 -0.181 -27.777 1.00 71.88 284 ASP A C 1
ATOM 2296 O O . ASP A 1 284 ? 15.912 0.216 -27.069 1.00 71.88 284 ASP A O 1
ATOM 2300 N N . ARG A 1 285 ? 17.014 0.309 -29.010 1.00 76.12 285 ARG A N 1
ATOM 2301 C CA . ARG A 1 285 ? 16.131 1.335 -29.598 1.00 76.12 285 ARG A CA 1
ATOM 2302 C C . ARG A 1 285 ? 14.702 0.845 -29.855 1.00 76.12 285 ARG A C 1
ATOM 2304 O O . ARG A 1 285 ? 13.832 1.665 -30.135 1.00 76.12 285 ARG A O 1
ATOM 2311 N N . THR A 1 286 ? 14.470 -0.465 -29.815 1.00 73.06 286 THR A N 1
ATOM 2312 C CA . THR A 1 286 ? 13.148 -1.084 -29.970 1.00 73.06 286 THR A CA 1
ATOM 2313 C C . THR A 1 286 ? 12.409 -1.187 -28.638 1.00 73.06 286 THR A C 1
ATOM 2315 O O . THR A 1 286 ? 11.201 -1.432 -28.618 1.00 73.06 286 THR A O 1
ATOM 2318 N N . HIS A 1 287 ? 13.101 -0.929 -27.523 1.00 70.81 287 HIS A N 1
ATOM 2319 C CA . HIS A 1 287 ? 12.497 -0.899 -26.207 1.00 70.81 287 HIS A CA 1
ATOM 2320 C C . HIS A 1 287 ? 11.395 0.162 -26.141 1.00 70.81 287 HIS A C 1
ATOM 2322 O O . HIS A 1 287 ? 11.616 1.344 -26.399 1.00 70.81 287 HIS A O 1
ATOM 2328 N N . ARG A 1 288 ? 10.192 -0.236 -25.722 1.00 66.62 288 ARG A N 1
ATOM 2329 C CA . ARG A 1 288 ? 9.011 0.648 -25.691 1.00 66.62 288 ARG A CA 1
ATOM 2330 C C . ARG A 1 288 ? 9.165 1.893 -24.799 1.00 66.62 288 ARG A C 1
ATOM 2332 O O . ARG A 1 288 ? 8.370 2.817 -24.909 1.00 66.62 288 ARG A O 1
ATOM 2339 N N . GLN A 1 289 ? 10.129 1.886 -23.873 1.00 68.44 289 GLN A N 1
ATOM 2340 C CA . GLN A 1 289 ? 10.436 3.014 -22.980 1.00 68.44 289 GLN A CA 1
ATOM 2341 C C . GLN A 1 289 ? 11.609 3.870 -23.486 1.00 68.44 289 GLN A C 1
ATOM 2343 O O . GLN A 1 289 ? 12.021 4.809 -22.806 1.00 68.44 289 GLN A O 1
ATOM 2348 N N . TYR A 1 290 ? 12.169 3.562 -24.659 1.00 75.44 290 TYR A N 1
ATOM 2349 C CA . TYR A 1 290 ? 13.213 4.374 -25.265 1.00 75.44 290 TYR A CA 1
ATOM 2350 C C . TYR A 1 290 ? 12.631 5.724 -25.705 1.00 75.44 290 TYR A C 1
ATOM 2352 O O . TYR A 1 290 ? 11.914 5.825 -26.696 1.00 75.44 290 TYR A O 1
ATOM 2360 N N . ALA A 1 291 ? 12.955 6.778 -24.954 1.00 74.88 291 ALA A N 1
ATOM 2361 C CA . ALA A 1 291 ? 12.468 8.135 -25.210 1.00 74.88 291 ALA A CA 1
ATOM 2362 C C . ALA A 1 291 ? 13.126 8.814 -26.428 1.00 74.88 291 ALA A C 1
ATOM 2364 O O . ALA A 1 291 ? 12.734 9.918 -26.801 1.00 74.88 291 ALA A O 1
ATOM 2365 N N . GLY A 1 292 ? 14.140 8.187 -27.030 1.00 81.50 292 GLY A N 1
ATOM 2366 C CA . GLY A 1 292 ? 14.875 8.758 -28.152 1.00 81.50 292 GLY A CA 1
ATOM 2367 C C . GLY A 1 292 ? 15.784 9.944 -27.788 1.00 81.50 292 GLY A C 1
ATOM 2368 O O . GLY A 1 292 ? 15.816 10.406 -26.635 1.00 81.50 292 GLY A O 1
ATOM 2369 N N . PRO A 1 293 ? 16.559 10.429 -28.775 1.00 84.50 293 PRO A N 1
ATOM 2370 C CA . PRO A 1 293 ? 17.310 11.674 -28.654 1.00 84.50 293 PRO A CA 1
ATOM 2371 C C . PRO A 1 293 ? 16.353 12.866 -28.532 1.00 84.50 293 PRO A C 1
ATOM 2373 O O . PRO A 1 293 ? 15.259 12.851 -29.090 1.00 84.50 293 PRO A O 1
ATOM 2376 N N . ASP A 1 294 ? 16.771 13.902 -27.811 1.00 88.69 294 ASP A N 1
ATOM 2377 C CA . ASP A 1 294 ? 15.962 15.096 -27.551 1.00 88.69 294 ASP A CA 1
ATOM 2378 C C . ASP A 1 294 ? 16.881 16.300 -27.280 1.00 88.69 294 ASP A C 1
ATOM 2380 O O . ASP A 1 294 ? 18.103 16.147 -27.190 1.00 88.69 294 ASP A O 1
ATOM 2384 N N . THR A 1 295 ? 16.325 17.507 -27.190 1.00 93.00 295 THR A N 1
ATOM 2385 C CA . THR A 1 295 ? 17.108 18.719 -26.913 1.00 93.00 295 THR A CA 1
ATOM 2386 C C . THR A 1 295 ? 17.555 18.759 -25.452 1.00 93.00 295 THR A C 1
ATOM 2388 O O . THR A 1 295 ? 16.887 18.227 -24.566 1.00 93.00 295 THR A O 1
ATOM 2391 N N . LEU A 1 296 ? 18.684 19.420 -25.171 1.00 92.94 296 LEU A N 1
ATOM 2392 C CA . LEU A 1 296 ? 19.188 19.591 -23.800 1.00 92.94 296 LEU A CA 1
ATOM 2393 C C . LEU A 1 296 ? 18.139 20.247 -22.882 1.00 92.94 296 LEU A C 1
ATOM 2395 O O . LEU A 1 296 ? 17.995 19.870 -21.721 1.00 92.94 296 LEU A O 1
ATOM 2399 N N . GLU A 1 297 ? 17.367 21.187 -23.424 1.00 91.94 297 GLU A N 1
ATOM 2400 C CA . GLU A 1 297 ? 16.281 21.876 -22.727 1.00 91.94 297 GLU A CA 1
ATOM 2401 C C . GLU A 1 297 ? 15.150 20.907 -22.350 1.00 91.94 297 GLU A C 1
ATOM 2403 O O . GLU A 1 297 ? 14.811 20.780 -21.175 1.00 91.94 297 GLU A O 1
ATOM 2408 N N . ASN A 1 298 ? 14.635 20.133 -23.308 1.00 90.81 298 ASN A N 1
ATOM 2409 C CA . ASN A 1 298 ? 13.572 19.162 -23.043 1.00 90.81 298 ASN A CA 1
ATOM 2410 C C . ASN A 1 298 ? 14.035 18.051 -22.094 1.00 90.81 298 ASN A C 1
ATOM 2412 O O . ASN A 1 298 ? 13.296 17.645 -21.191 1.00 90.81 298 ASN A O 1
ATOM 2416 N N . MET A 1 299 ? 15.268 17.565 -22.270 1.00 92.12 299 MET A N 1
ATOM 2417 C CA . MET A 1 299 ? 15.846 16.544 -21.399 1.00 92.12 299 MET A CA 1
ATOM 2418 C C . MET A 1 299 ? 16.004 17.052 -19.971 1.00 92.12 299 MET A C 1
ATOM 2420 O O . MET A 1 299 ? 15.588 16.362 -19.043 1.00 92.12 299 MET A O 1
ATOM 2424 N N . SER A 1 300 ? 16.559 18.250 -19.784 1.00 94.00 300 SER A N 1
ATOM 2425 C CA . SER A 1 300 ? 16.751 18.821 -18.449 1.00 94.00 300 SER A CA 1
ATOM 2426 C C . SER A 1 300 ? 15.416 19.105 -17.757 1.00 94.00 300 SER A C 1
ATOM 2428 O O . SER A 1 300 ? 15.253 18.741 -16.594 1.00 94.00 300 SER A O 1
ATOM 2430 N N . GLN A 1 301 ? 14.413 19.618 -18.477 1.00 90.94 301 GLN A N 1
ATOM 2431 C CA . GLN A 1 301 ? 13.068 19.808 -17.931 1.00 90.94 301 GLN A CA 1
ATOM 2432 C C . GLN A 1 301 ? 12.405 18.478 -17.542 1.00 90.94 301 GLN A C 1
ATOM 2434 O O . GLN A 1 301 ? 11.814 18.366 -16.464 1.00 90.94 301 GLN A O 1
ATOM 2439 N N . THR A 1 302 ? 12.532 17.452 -18.387 1.00 89.69 302 THR A N 1
ATOM 2440 C CA . THR A 1 302 ? 12.007 16.107 -18.106 1.00 89.69 302 THR A CA 1
ATOM 2441 C C . THR A 1 302 ? 12.670 15.518 -16.865 1.00 89.69 302 THR A C 1
ATOM 2443 O O . THR A 1 302 ? 11.978 15.079 -15.951 1.00 89.69 302 THR A O 1
ATOM 2446 N N . ILE A 1 303 ? 14.002 15.554 -16.786 1.00 92.19 303 ILE A N 1
ATOM 2447 C CA . ILE A 1 303 ? 14.759 15.012 -15.649 1.00 92.19 303 ILE A CA 1
ATOM 2448 C C . ILE A 1 303 ? 14.454 15.774 -14.357 1.00 92.19 303 ILE A C 1
ATOM 2450 O O . ILE A 1 303 ? 14.361 15.169 -13.289 1.00 92.19 303 ILE A O 1
ATOM 2454 N N . PHE A 1 304 ? 14.284 17.093 -14.435 1.00 92.50 304 PHE A N 1
ATOM 2455 C CA . PHE A 1 304 ? 13.966 17.908 -13.271 1.00 92.50 304 PHE A CA 1
ATOM 2456 C C . PHE A 1 304 ? 12.571 17.598 -12.703 1.00 92.50 304 PHE A C 1
ATOM 2458 O O . PHE A 1 304 ? 12.400 17.550 -11.485 1.00 92.50 304 PHE A O 1
ATOM 2465 N N . THR A 1 305 ? 11.584 17.373 -13.576 1.00 87.69 305 THR A N 1
ATOM 2466 C CA . THR A 1 305 ? 10.173 17.190 -13.188 1.00 87.69 305 THR A CA 1
ATOM 2467 C C . THR A 1 305 ? 9.777 15.739 -12.917 1.00 87.69 305 THR A C 1
ATOM 2469 O O . THR A 1 305 ? 8.830 15.501 -12.168 1.00 87.69 305 THR A O 1
ATOM 2472 N N . SER A 1 306 ? 10.488 14.767 -13.493 1.00 86.56 306 SER A N 1
ATOM 2473 C CA . SER A 1 306 ? 10.135 13.350 -13.376 1.00 86.56 306 SER A CA 1
ATOM 2474 C C . SER A 1 306 ? 10.490 12.780 -12.003 1.00 86.56 306 SER A C 1
ATOM 2476 O O . SER A 1 306 ? 11.622 12.896 -11.523 1.00 86.56 306 SER A O 1
ATOM 2478 N N . ILE A 1 307 ? 9.519 12.106 -11.388 1.00 83.38 307 ILE A N 1
ATOM 2479 C CA . ILE A 1 307 ? 9.670 11.380 -10.124 1.00 83.38 307 ILE A CA 1
ATOM 2480 C C . ILE A 1 307 ? 8.982 10.030 -10.283 1.00 83.38 307 ILE A C 1
ATOM 2482 O O . ILE A 1 307 ? 7.829 9.973 -10.711 1.00 83.38 307 ILE A O 1
ATOM 2486 N N . GLY A 1 308 ? 9.687 8.954 -9.945 1.00 76.25 308 GLY A N 1
ATOM 2487 C CA . GLY A 1 308 ? 9.121 7.610 -9.929 1.00 76.25 308 GLY A CA 1
ATOM 2488 C C . GLY A 1 308 ? 9.325 6.889 -8.599 1.00 76.25 308 GLY A C 1
ATOM 2489 O O . GLY A 1 308 ? 9.863 7.483 -7.664 1.00 76.25 308 GLY A O 1
ATOM 2490 N N . PRO A 1 309 ? 8.900 5.618 -8.502 1.00 62.22 309 PRO A N 1
ATOM 2491 C CA . PRO A 1 309 ? 9.051 4.780 -7.314 1.00 62.22 309 PRO A CA 1
ATOM 2492 C C . PRO A 1 309 ? 10.488 4.703 -6.790 1.00 62.22 309 PRO A C 1
ATOM 2494 O O . PRO A 1 309 ? 10.689 4.688 -5.582 1.00 62.22 309 PRO A O 1
ATOM 2497 N N . SER A 1 310 ? 11.493 4.758 -7.674 1.00 67.69 310 SER A N 1
ATOM 2498 C CA . SER A 1 310 ? 12.908 4.763 -7.276 1.00 67.69 310 SER A CA 1
ATOM 2499 C C . SER A 1 310 ? 13.439 6.156 -6.896 1.00 67.69 310 SER A C 1
ATOM 2501 O O . SER A 1 310 ? 14.650 6.337 -6.793 1.00 67.69 310 SER A O 1
ATOM 2503 N N . GLY A 1 311 ? 12.566 7.155 -6.736 1.00 74.44 311 GLY A N 1
ATOM 2504 C CA . GLY A 1 311 ? 12.904 8.531 -6.369 1.00 74.44 311 GLY A CA 1
ATOM 2505 C C . GLY A 1 311 ? 12.975 9.513 -7.550 1.00 74.44 311 GLY A C 1
ATOM 2506 O O . GLY A 1 311 ? 12.673 9.156 -8.696 1.00 74.44 311 GLY A O 1
ATOM 2507 N N . PRO A 1 312 ? 13.372 10.774 -7.288 1.00 85.81 312 PRO A N 1
ATOM 2508 C CA . PRO A 1 312 ? 13.481 11.815 -8.309 1.00 85.81 312 PRO A CA 1
ATOM 2509 C C . PRO A 1 312 ? 14.499 11.459 -9.396 1.00 85.81 312 PRO A C 1
ATOM 2511 O O . PRO A 1 312 ? 15.585 10.945 -9.110 1.00 85.81 312 PRO A O 1
ATOM 2514 N N . ASN A 1 313 ? 14.195 11.783 -10.653 1.00 91.50 313 ASN A N 1
ATOM 2515 C CA . ASN A 1 313 ? 15.108 11.506 -11.757 1.00 91.50 313 ASN A CA 1
ATOM 2516 C C . ASN A 1 313 ? 16.383 12.360 -11.694 1.00 91.50 313 ASN A C 1
ATOM 2518 O O . ASN A 1 313 ? 17.464 11.850 -11.985 1.00 91.50 313 ASN A O 1
ATOM 2522 N N . LYS A 1 314 ? 16.285 13.619 -11.250 1.00 92.81 314 LYS A N 1
ATOM 2523 C CA . LYS A 1 314 ? 17.447 14.502 -11.044 1.00 92.81 314 LYS A CA 1
ATOM 2524 C C . LYS A 1 314 ? 18.512 13.915 -10.114 1.00 92.81 314 LYS A C 1
ATOM 2526 O O . LYS A 1 314 ? 19.697 14.097 -10.356 1.00 92.81 314 LYS A O 1
ATOM 2531 N N . GLU A 1 315 ? 18.112 13.148 -9.101 1.00 90.25 315 GLU A N 1
ATOM 2532 C CA . GLU A 1 315 ? 19.053 12.509 -8.176 1.00 90.25 315 GLU A CA 1
ATOM 2533 C C . GLU A 1 315 ? 19.918 11.461 -8.890 1.00 90.25 315 GLU A C 1
ATOM 2535 O O . GLU A 1 315 ? 21.126 11.387 -8.672 1.00 90.25 315 GLU A O 1
ATOM 2540 N N . TYR A 1 316 ? 19.314 10.691 -9.802 1.00 89.88 316 TYR A N 1
ATOM 2541 C CA . TYR A 1 316 ? 20.049 9.763 -10.659 1.00 89.88 316 TYR A CA 1
ATOM 2542 C C . TYR A 1 316 ? 21.084 10.502 -11.518 1.00 89.88 316 TYR A C 1
ATOM 2544 O O . TYR A 1 316 ? 22.238 10.080 -11.558 1.00 89.88 316 TYR A O 1
ATOM 2552 N N . LEU A 1 317 ? 20.698 11.622 -12.147 1.00 94.19 317 LEU A N 1
ATOM 2553 C CA . LEU A 1 317 ? 21.613 12.439 -12.952 1.00 94.19 317 LEU A CA 1
ATOM 2554 C C . LEU A 1 317 ? 22.791 12.953 -12.115 1.00 94.19 317 LEU A C 1
ATOM 2556 O O . LEU A 1 317 ? 23.935 12.826 -12.540 1.00 94.19 317 LEU A O 1
ATOM 2560 N N . TYR A 1 318 ? 22.531 13.486 -10.921 1.00 93.94 318 TYR A N 1
ATOM 2561 C CA . TYR A 1 318 ? 23.576 14.025 -10.046 1.00 93.94 318 TYR A CA 1
ATOM 2562 C C . TYR A 1 318 ? 24.540 12.941 -9.557 1.00 93.94 318 TYR A C 1
ATOM 2564 O O . TYR A 1 318 ? 25.756 13.133 -9.575 1.00 93.94 318 TYR A O 1
ATOM 2572 N N . ASN A 1 319 ? 24.020 11.777 -9.162 1.00 91.75 319 ASN A N 1
ATOM 2573 C CA . ASN A 1 319 ? 24.854 10.652 -8.743 1.00 91.75 319 ASN A CA 1
ATOM 2574 C C . ASN A 1 319 ? 25.705 10.119 -9.901 1.00 91.75 319 ASN A C 1
ATOM 2576 O O . ASN A 1 319 ? 26.892 9.849 -9.718 1.00 91.75 319 ASN A O 1
ATOM 2580 N N . LEU A 1 320 ? 25.127 10.026 -11.099 1.00 91.31 320 LEU A N 1
ATOM 2581 C CA . LEU A 1 320 ? 25.847 9.629 -12.302 1.00 91.31 320 LEU A CA 1
ATOM 2582 C C . LEU A 1 320 ? 26.950 10.632 -12.653 1.00 91.31 320 LEU A C 1
ATOM 2584 O O . LEU A 1 320 ? 28.098 10.233 -12.816 1.00 91.31 320 LEU A O 1
ATOM 2588 N N . ALA A 1 321 ? 26.632 11.927 -12.724 1.00 93.38 321 ALA A N 1
ATOM 2589 C CA . ALA A 1 321 ? 27.605 12.972 -13.026 1.00 93.38 321 ALA A CA 1
ATOM 2590 C C . ALA A 1 321 ? 28.730 13.020 -11.983 1.00 93.38 321 ALA A C 1
ATOM 2592 O O . ALA A 1 321 ? 29.896 13.196 -12.328 1.00 93.38 321 ALA A O 1
ATOM 2593 N N . LYS A 1 322 ? 28.415 12.806 -10.701 1.00 93.69 322 LYS A N 1
ATOM 2594 C CA . LYS A 1 322 ? 29.424 12.682 -9.643 1.00 93.69 322 LYS A CA 1
ATOM 2595 C C . LYS A 1 322 ? 30.403 11.539 -9.921 1.00 93.69 322 LYS A C 1
ATOM 2597 O O . LYS A 1 322 ? 31.603 11.773 -9.883 1.00 93.69 322 LYS A O 1
ATOM 2602 N N . VAL A 1 323 ? 29.905 10.339 -10.216 1.00 90.38 323 VAL A N 1
ATOM 2603 C CA . VAL A 1 323 ? 30.747 9.161 -10.494 1.00 90.38 323 VAL A CA 1
ATOM 2604 C C . VAL A 1 323 ? 31.538 9.336 -11.795 1.00 90.38 323 VAL A C 1
ATOM 2606 O O . VAL A 1 323 ? 32.725 9.022 -11.856 1.00 90.38 323 VAL A O 1
ATOM 2609 N N . MET A 1 324 ? 30.911 9.887 -12.832 1.00 91.31 324 MET A N 1
ATOM 2610 C CA . MET A 1 324 ? 31.540 10.049 -14.141 1.00 91.31 324 MET A CA 1
ATOM 2611 C C . MET A 1 324 ? 32.662 11.084 -14.148 1.00 91.31 324 MET A C 1
ATOM 2613 O O . MET A 1 324 ? 33.585 10.933 -14.935 1.00 91.31 324 MET A O 1
ATOM 2617 N N . ARG A 1 325 ? 32.683 12.065 -13.237 1.00 93.06 325 ARG A N 1
ATOM 2618 C CA . ARG A 1 325 ? 33.854 12.951 -13.075 1.00 93.06 325 ARG A CA 1
ATOM 2619 C C . ARG A 1 325 ? 35.144 12.187 -12.754 1.00 93.06 325 ARG A C 1
ATOM 2621 O O . ARG A 1 325 ? 36.209 12.608 -13.196 1.00 93.06 325 ARG A O 1
ATOM 2628 N N . ASP A 1 326 ? 35.051 11.068 -12.036 1.00 89.69 326 ASP A N 1
ATOM 2629 C CA . ASP A 1 326 ? 36.213 10.245 -11.671 1.00 89.69 326 ASP A CA 1
ATOM 2630 C C . ASP A 1 326 ? 36.590 9.244 -12.782 1.00 89.69 326 ASP A C 1
ATOM 2632 O O . ASP A 1 326 ? 37.770 8.919 -12.992 1.00 89.69 326 ASP A O 1
ATOM 2636 N N . ILE A 1 327 ? 35.576 8.753 -13.502 1.00 87.75 327 ILE A N 1
ATOM 2637 C CA . ILE A 1 327 ? 35.708 7.717 -14.532 1.00 87.75 327 ILE A CA 1
ATOM 2638 C C . ILE A 1 327 ? 36.056 8.319 -15.901 1.00 87.75 327 ILE A C 1
ATOM 2640 O O . ILE A 1 327 ? 37.056 7.924 -16.501 1.00 87.75 327 ILE A O 1
ATOM 2644 N N . ASP A 1 328 ? 35.252 9.268 -16.381 1.00 88.25 328 ASP A N 1
ATOM 2645 C CA . ASP A 1 328 ? 35.432 9.991 -17.641 1.00 88.25 328 ASP A CA 1
ATOM 2646 C C . ASP A 1 328 ? 35.061 11.480 -17.487 1.00 88.25 328 ASP A C 1
ATOM 2648 O O . ASP A 1 328 ? 33.940 11.897 -17.796 1.00 88.25 328 ASP A O 1
ATOM 2652 N N . PRO A 1 329 ? 36.015 12.326 -17.062 1.00 87.56 329 PRO A N 1
ATOM 2653 C CA . PRO A 1 329 ? 35.782 13.761 -16.921 1.00 87.56 329 PRO A CA 1
ATOM 2654 C C . PRO A 1 329 ? 35.562 14.480 -18.263 1.00 87.56 329 PRO A C 1
ATOM 2656 O O . PRO A 1 329 ? 35.352 15.691 -18.266 1.00 87.56 329 PRO A O 1
ATOM 2659 N N . SER A 1 330 ? 35.636 13.778 -19.401 1.00 88.56 330 SER A N 1
ATOM 2660 C CA . SER A 1 330 ? 35.444 14.362 -20.730 1.00 88.56 330 SER A CA 1
ATOM 2661 C C . SER A 1 330 ? 34.020 14.235 -21.283 1.00 88.56 330 SER A C 1
ATOM 2663 O O . SER A 1 330 ? 33.761 14.762 -22.368 1.00 88.56 330 SER A O 1
ATOM 2665 N N . ASP A 1 331 ? 33.084 13.616 -20.545 1.00 89.06 331 ASP A N 1
ATOM 2666 C CA . ASP A 1 331 ? 31.672 13.500 -20.940 1.00 89.06 331 ASP A CA 1
ATOM 2667 C C . ASP A 1 331 ? 30.937 14.852 -20.866 1.00 89.06 331 ASP A C 1
ATOM 2669 O O . ASP A 1 331 ? 30.175 15.165 -19.948 1.00 89.06 331 ASP A O 1
ATOM 2673 N N . LYS A 1 332 ? 31.188 15.688 -21.876 1.00 90.81 332 LYS A N 1
ATOM 2674 C CA . LYS A 1 332 ? 30.640 17.042 -21.982 1.00 90.81 332 LYS A CA 1
ATOM 2675 C C . LYS A 1 332 ? 29.112 17.048 -21.958 1.00 90.81 332 LYS A C 1
ATOM 2677 O O . LYS A 1 332 ? 28.525 17.947 -21.368 1.00 90.81 332 LYS A O 1
ATOM 2682 N N . HIS A 1 333 ? 28.478 16.058 -22.584 1.00 91.31 333 HIS A N 1
ATOM 2683 C CA . HIS A 1 333 ? 27.025 16.010 -22.688 1.00 91.31 333 HIS A CA 1
ATOM 2684 C C . HIS A 1 333 ? 26.370 15.804 -21.319 1.00 91.31 333 HIS A C 1
ATOM 2686 O O . HIS A 1 333 ? 25.434 16.524 -20.971 1.00 91.31 333 HIS A O 1
ATOM 2692 N N . LEU A 1 334 ? 26.886 14.855 -20.534 1.00 93.19 334 LEU A N 1
ATOM 2693 C CA . LEU A 1 334 ? 26.388 14.580 -19.191 1.00 93.19 334 LEU A CA 1
ATOM 2694 C C . LEU A 1 334 ? 26.509 15.805 -18.274 1.00 93.19 334 LEU A C 1
ATOM 2696 O O . LEU A 1 334 ? 25.559 16.130 -17.560 1.00 93.19 334 LEU A O 1
ATOM 2700 N N . PHE A 1 335 ? 27.648 16.502 -18.310 1.00 95.88 335 PHE A N 1
ATOM 2701 C CA . PHE A 1 335 ? 27.876 17.675 -17.461 1.00 95.88 335 PHE A CA 1
ATOM 2702 C C . PHE A 1 335 ? 27.065 18.897 -17.903 1.00 95.88 335 PHE A C 1
ATOM 2704 O O . PHE A 1 335 ? 26.522 19.598 -17.055 1.00 95.88 335 PHE A O 1
ATOM 2711 N N . GLU A 1 336 ? 26.888 19.119 -19.209 1.00 96.31 336 GLU A N 1
ATOM 2712 C CA . GLU A 1 336 ? 25.968 20.150 -19.714 1.00 96.31 336 GLU A CA 1
ATOM 2713 C C . GLU A 1 336 ? 24.520 19.880 -19.277 1.00 96.31 336 GLU A C 1
ATOM 2715 O O . GLU A 1 336 ? 23.782 20.805 -18.932 1.00 96.31 336 GLU A O 1
ATOM 2720 N N . LEU A 1 337 ? 24.109 18.609 -19.257 1.00 95.81 337 LEU A N 1
ATOM 2721 C CA . LEU A 1 337 ? 22.774 18.213 -18.823 1.00 95.81 337 LEU A CA 1
ATOM 2722 C C . LEU A 1 337 ? 22.579 18.419 -17.314 1.00 95.81 337 LEU A C 1
ATOM 2724 O O . LEU A 1 337 ? 21.539 18.924 -16.894 1.00 95.81 337 LEU A O 1
ATOM 2728 N N . GLU A 1 338 ? 23.581 18.078 -16.502 1.00 97.00 338 GLU A N 1
ATOM 2729 C CA . GLU A 1 338 ? 23.602 18.362 -15.061 1.00 97.00 338 GLU A CA 1
ATOM 2730 C C . GLU A 1 338 ? 23.499 19.868 -14.778 1.00 97.00 338 GLU A C 1
ATOM 2732 O O . GLU A 1 338 ? 22.665 20.286 -13.971 1.00 97.00 338 GLU A O 1
ATOM 2737 N N . GLU A 1 339 ? 24.293 20.695 -15.465 1.00 96.88 339 GLU A N 1
ATOM 2738 C CA . GLU A 1 339 ? 24.253 22.154 -15.322 1.00 96.88 339 GLU A CA 1
ATOM 2739 C C . GLU A 1 339 ? 22.881 22.734 -15.687 1.00 96.88 339 GLU A C 1
ATOM 2741 O O . GLU A 1 339 ? 22.363 23.591 -14.964 1.00 96.88 339 GLU A O 1
ATOM 2746 N N . ALA A 1 340 ? 22.264 22.239 -16.764 1.00 97.00 340 ALA A N 1
ATOM 2747 C CA . ALA A 1 340 ? 20.931 22.659 -17.179 1.00 97.00 340 ALA A CA 1
ATOM 2748 C C . ALA A 1 340 ? 19.867 22.332 -16.113 1.00 97.00 340 ALA A C 1
ATOM 2750 O O . ALA A 1 340 ? 19.061 23.195 -15.761 1.00 97.00 340 ALA A O 1
ATOM 2751 N N . VAL A 1 341 ? 19.898 21.129 -15.526 1.00 96.00 341 VAL A N 1
ATOM 2752 C CA . VAL A 1 341 ? 18.973 20.742 -14.441 1.00 96.00 341 VAL A CA 1
ATOM 2753 C C . VAL A 1 341 ? 19.197 21.592 -13.182 1.00 96.00 341 VAL A C 1
ATOM 2755 O O . VAL A 1 341 ? 18.232 22.074 -12.584 1.00 96.00 341 VAL A O 1
ATOM 2758 N N . LEU A 1 342 ? 20.455 21.864 -12.813 1.00 95.56 342 LEU A N 1
ATOM 2759 C CA . LEU A 1 342 ? 20.794 22.742 -11.684 1.00 95.56 342 LEU A CA 1
ATOM 2760 C C . LEU A 1 342 ? 20.325 24.191 -11.901 1.00 95.56 342 LEU A C 1
ATOM 2762 O O . LEU A 1 342 ? 19.955 24.877 -10.943 1.00 95.56 342 LEU A O 1
ATOM 2766 N N . ALA A 1 343 ? 20.343 24.686 -13.141 1.00 94.81 343 ALA A N 1
ATOM 2767 C CA . ALA A 1 343 ? 19.850 26.021 -13.476 1.00 94.81 343 ALA A CA 1
ATOM 2768 C C . ALA A 1 343 ? 18.326 26.135 -13.295 1.00 94.81 343 ALA A C 1
ATOM 2770 O O . ALA A 1 343 ? 17.848 27.134 -12.741 1.00 94.81 343 ALA A O 1
ATOM 2771 N N . ILE A 1 344 ? 17.575 25.098 -13.687 1.00 93.50 344 ILE A N 1
ATOM 2772 C CA . ILE A 1 344 ? 16.125 25.010 -13.453 1.00 93.50 344 ILE A CA 1
ATOM 2773 C C . ILE A 1 344 ? 15.843 25.034 -11.944 1.00 93.50 344 ILE A C 1
ATOM 2775 O O . ILE A 1 344 ? 15.056 25.854 -11.468 1.00 93.50 344 ILE A O 1
ATOM 2779 N N . GLU A 1 345 ? 16.563 24.216 -11.171 1.00 91.12 345 GLU A N 1
ATOM 2780 C CA . GLU A 1 345 ? 16.398 24.108 -9.717 1.00 91.12 345 GLU A CA 1
ATOM 2781 C C . GLU A 1 345 ? 16.636 25.438 -8.984 1.00 91.12 345 GLU A C 1
ATOM 2783 O O . GLU A 1 345 ? 15.842 25.846 -8.126 1.00 91.12 345 GLU A O 1
ATOM 2788 N N . LYS A 1 346 ? 17.698 26.166 -9.354 1.00 89.06 346 LYS A N 1
ATOM 2789 C CA . LYS A 1 346 ? 17.999 27.500 -8.806 1.00 89.06 346 LYS A CA 1
ATOM 2790 C C . LYS A 1 346 ? 16.907 28.514 -9.135 1.00 89.06 346 LYS A C 1
ATOM 2792 O O . LYS A 1 346 ? 16.521 29.299 -8.266 1.00 89.06 346 LYS A O 1
ATOM 2797 N N . THR A 1 347 ? 16.408 28.497 -10.370 1.00 87.75 347 THR A N 1
ATOM 2798 C CA . THR A 1 347 ? 15.359 29.418 -10.825 1.00 87.75 347 THR A CA 1
ATOM 2799 C C . THR A 1 347 ? 14.066 29.180 -10.048 1.00 87.75 347 THR A C 1
ATOM 2801 O O . THR A 1 347 ? 13.502 30.133 -9.507 1.00 87.75 347 THR A O 1
ATOM 2804 N N . GLN A 1 348 ? 13.658 27.921 -9.884 1.00 81.00 348 GLN A N 1
ATOM 2805 C CA . GLN A 1 348 ? 12.463 27.553 -9.123 1.00 81.00 348 GLN A CA 1
ATOM 2806 C C . GLN A 1 348 ? 12.573 27.939 -7.643 1.00 81.00 348 GLN A C 1
ATOM 2808 O O . GLN A 1 348 ? 11.711 28.640 -7.122 1.00 81.00 348 GLN A O 1
ATOM 2813 N N . THR A 1 349 ? 13.710 27.640 -7.009 1.00 75.94 349 THR A N 1
ATOM 2814 C CA . THR A 1 349 ? 13.979 28.033 -5.613 1.00 75.94 349 THR A CA 1
ATOM 2815 C C . THR A 1 349 ? 13.904 29.555 -5.418 1.00 75.94 349 THR A C 1
ATOM 2817 O O . THR A 1 349 ? 13.476 30.045 -4.371 1.00 75.94 349 THR A O 1
ATOM 2820 N N . SER A 1 350 ? 14.335 30.334 -6.417 1.00 73.69 350 SER A N 1
ATOM 2821 C CA . SER A 1 350 ? 14.283 31.799 -6.369 1.00 73.69 350 SER A CA 1
ATOM 2822 C C . SER A 1 350 ? 12.860 32.355 -6.514 1.00 73.69 350 SER A C 1
ATOM 2824 O O . SER A 1 350 ? 12.528 33.346 -5.863 1.00 73.69 350 SER A O 1
ATOM 2826 N N . LEU A 1 351 ? 12.020 31.708 -7.329 1.00 68.19 351 LEU A N 1
ATOM 2827 C CA . LEU A 1 351 ? 10.605 32.041 -7.497 1.00 68.19 351 LEU A CA 1
ATOM 2828 C C . LEU A 1 351 ? 9.819 31.721 -6.225 1.00 68.19 351 LEU A C 1
ATOM 2830 O O . LEU A 1 351 ? 9.102 32.588 -5.730 1.00 68.19 351 LEU A O 1
ATOM 2834 N N . ASP A 1 352 ? 10.046 30.546 -5.639 1.00 66.88 352 ASP A N 1
ATOM 2835 C CA . ASP A 1 352 ? 9.391 30.119 -4.399 1.00 66.88 352 ASP A CA 1
ATOM 2836 C C . ASP A 1 352 ? 9.709 31.082 -3.243 1.00 66.88 352 ASP A C 1
ATOM 2838 O O . ASP A 1 352 ? 8.818 31.515 -2.515 1.00 66.88 352 ASP A O 1
ATOM 2842 N N . ARG A 1 353 ? 10.970 31.526 -3.120 1.00 64.69 353 ARG A N 1
ATOM 2843 C CA . ARG A 1 353 ? 11.365 32.539 -2.121 1.00 64.69 353 ARG A CA 1
ATOM 2844 C C . ARG A 1 353 ? 10.707 33.902 -2.344 1.00 64.69 353 ARG A C 1
ATOM 2846 O O . ARG A 1 353 ? 10.399 34.580 -1.368 1.00 64.69 353 ARG A O 1
ATOM 2853 N N . ARG A 1 354 ? 10.508 34.319 -3.601 1.00 61.22 354 ARG A N 1
ATOM 2854 C CA . ARG A 1 354 ? 9.837 35.592 -3.922 1.00 61.22 354 ARG A CA 1
ATOM 2855 C C . ARG A 1 354 ? 8.346 35.540 -3.604 1.00 61.22 354 ARG A C 1
ATOM 2857 O O . ARG A 1 354 ? 7.834 36.513 -3.061 1.00 61.22 354 ARG A O 1
ATOM 2864 N N . LEU A 1 355 ? 7.688 34.417 -3.885 1.00 51.44 355 LEU A N 1
ATOM 2865 C CA . LEU A 1 355 ? 6.279 34.199 -3.548 1.00 51.44 355 LEU A CA 1
ATOM 2866 C C . LEU A 1 355 ? 6.062 34.233 -2.029 1.00 51.44 355 LEU A C 1
ATOM 2868 O O . LEU A 1 355 ? 5.211 34.976 -1.556 1.00 51.44 355 LEU A O 1
ATOM 2872 N N . ILE A 1 356 ? 6.924 33.561 -1.257 1.00 55.31 356 ILE A N 1
ATOM 2873 C CA . ILE A 1 356 ? 6.865 33.578 0.216 1.00 55.31 356 ILE A CA 1
ATOM 2874 C C . ILE A 1 356 ? 7.088 34.993 0.788 1.00 55.31 356 ILE A C 1
ATOM 2876 O O . ILE A 1 356 ? 6.482 35.356 1.790 1.00 55.31 356 ILE A O 1
ATOM 2880 N N . SER A 1 357 ? 7.926 35.819 0.150 1.00 53.84 357 SER A N 1
ATOM 2881 C CA . SER A 1 357 ? 8.178 37.204 0.588 1.00 53.84 357 SER A CA 1
ATOM 2882 C C . SER A 1 357 ? 7.084 38.215 0.217 1.00 53.84 357 SER A C 1
ATOM 2884 O O . SER A 1 357 ? 7.136 39.343 0.689 1.00 53.84 357 SER A O 1
ATOM 2886 N N . GLN A 1 358 ? 6.139 37.847 -0.656 1.00 49.53 358 GLN A N 1
ATOM 2887 C CA . GLN A 1 358 ? 4.994 38.689 -1.034 1.00 49.53 358 GLN A CA 1
ATOM 2888 C C . GLN A 1 358 ? 3.728 38.364 -0.222 1.00 49.53 358 GLN A C 1
ATOM 2890 O O . GLN A 1 358 ? 2.761 39.120 -0.279 1.00 49.53 358 GLN A O 1
ATOM 2895 N N . GLU A 1 359 ? 3.738 37.259 0.530 1.00 46.06 359 GLU A N 1
ATOM 2896 C CA . GLU A 1 359 ? 2.664 36.833 1.439 1.00 46.06 359 GLU A CA 1
ATOM 2897 C C . GLU A 1 359 ? 2.945 37.171 2.923 1.00 46.06 359 GLU A C 1
ATOM 2899 O O . GLU A 1 359 ? 2.119 36.871 3.787 1.00 46.06 359 GLU A O 1
ATOM 2904 N N . GLN A 1 360 ? 4.083 37.815 3.218 1.00 38.62 360 GLN A N 1
ATOM 2905 C CA . GLN A 1 360 ? 4.414 38.455 4.503 1.00 38.62 360 GLN A CA 1
ATOM 2906 C C . GLN A 1 360 ? 4.344 39.973 4.361 1.00 38.62 360 GLN A C 1
ATOM 2908 O O . GLN A 1 360 ? 3.894 40.624 5.333 1.00 38.62 360 GLN A O 1
#

Foldseek 3Di:
DDWDLQVLQVPLPVLQPVLLVVLCVVLVVCVVVVPQEAEAEAEPQQADPDDDPPDFLVRSPVHQGDPSRRSNNVSRSVSLVVLVVCCVPPVHQYAYEYEWAEDDPPFDLDLPIGDLLSNLLNLLVCCQVVVHAREDEADLADWGWYDYPVQVVVVVVCCRPPPRDSGYYYDTDDPVPTDGSVVSSVVSNVVVVPDHHYDYNNVNPQDAQFDPVQHFDDDADEDDPPPPDDDWDDDDDDDPVCCVPPDVVVCCSNLVQAWDWDWDWADDPPNVDDIDIDIDTGRYPPRPSCPDDDDLLVNLVSQLPGGGSNGRSLVNLVVVLVVCCVTPVPPPSSVSSNVNNVVVVVVVVVVVVVVVVVVD